Protein AF-T1CKG3-F1 (afdb_monomer)

Secondary structure (DSSP, 8-state):
--HHHHHHHHHHHHHHHHHHHHHHHHHHHHTT----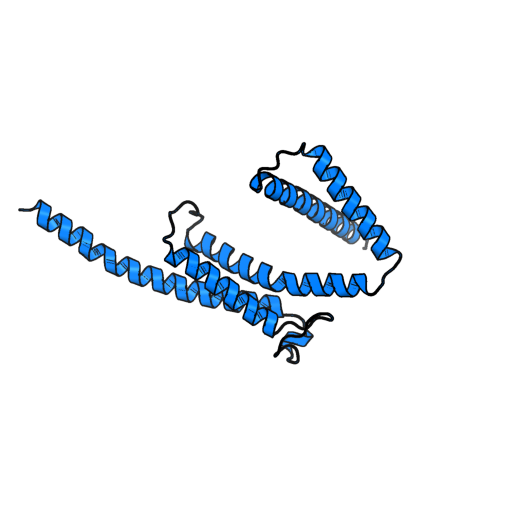HHHHHHHHHHHHHHHHHHHHHS--HHHHHHHHHHHHHHHHHHHHHHHHHHHHHHTTT-TTS---HHHHHHHHHHHHHHHHHHHHH-B-SS-B-TTTTSHHHHTTTHHHHHHHHHHHHHHHHHHHHHHHHHTTHHHHHHHHHHHTT-

Organism: NCBI:txid410659

Foldseek 3Di:
DCVVVVVVVVVVVVVVLVVVLVVVVVVCVVVVNDDDSVVSSVVVVVVCVVVVVVCVVDVDCVVQVVVLVVLLVLQLVLLLVLLVVVVCVVCVNPPVPPDDPVLVVQSVVLSVQLSLQLLLCADGPVHAHVNLVDPCNVVSVSNVSSNVSSNVSSVVVVVVVVVVVVVPVVVVVVVVVVVVVD

pLDDT: mean 79.44, std 12.16, range [50.72, 94.88]

Sequence (182 aa):
MVGPYITLAIAGLIAQMILGLYSSGLSLLALGIRTKRTKTVFVDAAIVVALGAWIVTKPGPILTTLVSLVELLAVPISSWAVVFAIGIIAENGSMIQKSGFISRWNSFVSWTTGTFAGLALTNSSVFSGPFGNGTIGKDNLGFVVGAMVALGLYVTVSTLDRHFKKDKEPLSVVALTNEARL

Solvent-accessible surface area (backbone atoms only — not comparable to full-atom values): 9698 Å² total; per-residue (Å²): 136,58,68,69,53,55,53,50,52,52,51,51,52,52,52,52,52,53,51,49,54,51,50,54,51,53,52,36,50,75,71,66,52,87,66,64,67,71,58,58,50,51,52,51,52,50,50,54,51,53,52,50,54,54,44,71,78,54,78,48,71,63,55,58,51,51,51,31,50,51,61,61,50,43,11,51,50,37,3,41,50,39,46,51,51,51,50,39,61,77,46,77,66,53,83,81,61,87,70,53,77,66,60,56,49,47,53,49,53,18,27,51,52,4,23,54,56,4,46,32,23,23,41,42,95,85,48,68,25,94,48,17,86,41,77,55,8,72,71,50,44,13,28,60,53,2,21,52,47,6,41,53,45,38,52,56,53,57,53,51,54,53,53,61,54,62,70,55,53,65,59,56,58,53,51,56,56,55,66,76,73,113

Radius of gyration: 23.35 Å; Cα contacts (8 Å, |Δi|>4): 156; chains: 1; bounding box: 56×48×76 Å

Structure (mmCIF, N/CA/C/O backbone):
data_AF-T1CKG3-F1
#
_entry.id   AF-T1CKG3-F1
#
loop_
_atom_site.group_PDB
_atom_site.id
_atom_site.type_symbol
_atom_site.label_atom_id
_atom_site.label_alt_id
_atom_site.label_comp_id
_atom_site.label_asym_id
_atom_site.label_entity_id
_atom_site.label_seq_id
_atom_site.pdbx_PDB_ins_code
_atom_site.Cartn_x
_atom_site.Cartn_y
_atom_site.Cartn_z
_atom_site.occupancy
_atom_site.B_iso_or_equiv
_atom_site.auth_seq_id
_atom_site.auth_comp_id
_atom_site.auth_asym_id
_atom_site.auth_atom_id
_atom_site.pdbx_PDB_model_num
ATOM 1 N N . MET A 1 1 ? 6.948 -11.392 30.948 1.00 62.38 1 MET A N 1
ATOM 2 C CA . MET A 1 1 ? 7.655 -10.962 29.717 1.00 62.38 1 MET A CA 1
ATOM 3 C C . MET A 1 1 ? 6.762 -10.149 28.754 1.00 62.38 1 MET A C 1
ATOM 5 O O . MET A 1 1 ? 6.987 -10.178 27.557 1.00 62.38 1 MET A O 1
ATOM 9 N N . VAL A 1 2 ? 5.787 -9.369 29.254 1.00 74.38 2 VAL A N 1
ATOM 10 C CA . VAL A 1 2 ? 4.827 -8.599 28.419 1.00 74.38 2 VAL A CA 1
ATOM 11 C C . VAL A 1 2 ? 5.225 -7.119 28.255 1.00 74.38 2 VAL A C 1
ATOM 13 O O . VAL A 1 2 ? 4.874 -6.491 27.261 1.00 74.38 2 VAL A O 1
ATOM 16 N N . GLY A 1 3 ? 6.024 -6.580 29.184 1.00 87.44 3 GLY A N 1
ATOM 17 C CA . GLY A 1 3 ? 6.514 -5.195 29.158 1.00 87.44 3 GLY A CA 1
ATOM 18 C C . GLY A 1 3 ? 7.158 -4.756 27.833 1.00 87.44 3 GLY A C 1
ATOM 19 O O . GLY A 1 3 ? 6.690 -3.775 27.262 1.00 87.44 3 GLY A O 1
ATOM 20 N N . PRO A 1 4 ? 8.165 -5.470 27.286 1.00 90.62 4 PRO A N 1
ATOM 21 C CA . PRO A 1 4 ? 8.798 -5.047 26.036 1.00 90.62 4 PRO A CA 1
ATOM 22 C C . PRO A 1 4 ? 7.842 -5.114 24.837 1.00 90.62 4 PRO A C 1
ATOM 24 O O . PRO A 1 4 ? 7.902 -4.252 23.967 1.00 90.62 4 PRO A O 1
ATOM 27 N N . TYR A 1 5 ? 6.924 -6.086 24.813 1.00 91.75 5 TYR A N 1
ATOM 28 C CA . TYR A 1 5 ? 5.952 -6.231 23.729 1.00 91.75 5 TYR A CA 1
ATOM 29 C C . TYR A 1 5 ? 4.991 -5.041 23.653 1.00 91.75 5 TYR A C 1
ATOM 31 O O . TYR A 1 5 ? 4.835 -4.451 22.588 1.00 91.75 5 TYR A O 1
ATOM 39 N N . ILE A 1 6 ? 4.384 -4.650 24.780 1.00 94.69 6 ILE A N 1
ATOM 40 C CA . ILE A 1 6 ? 3.444 -3.519 24.805 1.00 94.69 6 ILE A CA 1
ATOM 41 C C . ILE A 1 6 ? 4.160 -2.223 24.413 1.00 94.69 6 ILE A C 1
ATOM 43 O O . ILE A 1 6 ? 3.622 -1.442 23.632 1.00 94.69 6 ILE A O 1
ATOM 47 N N . THR A 1 7 ? 5.392 -2.018 24.886 1.00 94.44 7 THR A N 1
ATOM 48 C CA . THR A 1 7 ? 6.184 -0.839 24.517 1.00 94.44 7 THR A CA 1
ATOM 49 C C . THR A 1 7 ? 6.459 -0.788 23.015 1.00 94.44 7 THR A C 1
ATOM 51 O O . THR A 1 7 ? 6.248 0.259 22.404 1.00 94.44 7 THR A O 1
ATOM 54 N N . LEU A 1 8 ? 6.874 -1.902 22.397 1.00 94.88 8 LEU A N 1
ATOM 55 C CA . LEU A 1 8 ? 7.074 -1.954 20.944 1.00 94.88 8 LEU A CA 1
ATOM 56 C C . LEU A 1 8 ? 5.765 -1.758 20.172 1.00 94.88 8 LEU A C 1
ATOM 58 O O . LEU A 1 8 ? 5.763 -1.048 19.171 1.00 94.88 8 LEU A O 1
ATOM 62 N N . ALA A 1 9 ? 4.659 -2.346 20.633 1.00 93.69 9 ALA A N 1
ATOM 63 C CA . ALA A 1 9 ? 3.357 -2.193 19.991 1.00 93.69 9 ALA A CA 1
ATOM 64 C C . ALA A 1 9 ? 2.900 -0.725 19.997 1.00 93.69 9 ALA A C 1
ATOM 66 O O . ALA A 1 9 ? 2.517 -0.191 18.957 1.00 93.69 9 ALA A O 1
ATOM 67 N N . ILE A 1 10 ? 3.013 -0.041 21.140 1.00 94.12 10 ILE A N 1
ATOM 68 C CA . ILE A 1 10 ? 2.695 1.389 21.255 1.00 94.12 10 ILE A CA 1
ATOM 69 C C . ILE A 1 10 ? 3.633 2.222 20.374 1.00 94.12 10 ILE A C 1
ATOM 71 O O . ILE A 1 10 ? 3.165 3.089 19.638 1.00 94.12 10 ILE A O 1
ATOM 75 N N . ALA A 1 11 ? 4.940 1.946 20.401 1.00 94.81 11 ALA A N 1
ATOM 76 C CA . ALA A 1 11 ? 5.910 2.658 19.573 1.00 94.81 11 ALA A CA 1
ATOM 77 C C . ALA A 1 11 ? 5.613 2.497 18.071 1.00 94.81 11 ALA A C 1
ATOM 79 O O . ALA A 1 11 ? 5.641 3.483 17.335 1.00 94.81 11 ALA A O 1
ATOM 80 N N . GLY A 1 12 ? 5.265 1.285 17.628 1.00 94.19 12 GLY A N 1
ATOM 81 C CA . GLY A 1 12 ? 4.870 1.000 16.248 1.00 94.19 12 GLY A CA 1
ATOM 82 C C . GLY A 1 12 ? 3.597 1.740 15.835 1.00 94.19 12 GLY A C 1
ATOM 83 O O . GLY A 1 12 ? 3.566 2.359 14.772 1.00 94.19 12 GLY A O 1
ATOM 84 N N . LEU A 1 13 ? 2.577 1.760 16.700 1.00 92.25 13 LEU A N 1
ATOM 85 C CA . LEU A 1 13 ? 1.339 2.507 16.456 1.00 92.25 13 LEU A CA 1
ATOM 86 C C . LEU A 1 13 ? 1.599 4.014 16.338 1.00 92.25 13 LEU A C 1
ATOM 88 O O . LEU A 1 13 ? 1.105 4.651 15.409 1.00 92.25 13 LEU A O 1
ATOM 92 N N . ILE A 1 14 ? 2.415 4.584 17.230 1.00 92.25 14 ILE A N 1
ATOM 93 C CA . ILE A 1 14 ? 2.783 6.006 17.181 1.00 92.25 14 ILE A CA 1
ATOM 94 C C . ILE A 1 14 ? 3.561 6.318 15.897 1.00 92.25 14 ILE A C 1
ATOM 96 O O . ILE A 1 14 ? 3.243 7.289 15.210 1.00 92.25 14 ILE A O 1
ATOM 100 N N . ALA A 1 15 ? 4.546 5.489 15.541 1.00 94.12 15 ALA A N 1
ATOM 101 C CA . ALA A 1 15 ? 5.330 5.667 14.321 1.00 94.12 15 ALA A CA 1
ATOM 102 C C . ALA A 1 15 ? 4.443 5.642 13.065 1.00 94.12 15 ALA A C 1
ATOM 104 O O . ALA A 1 15 ? 4.572 6.515 12.204 1.00 94.12 15 ALA A O 1
ATOM 105 N N . GLN A 1 16 ? 3.493 4.704 12.992 1.00 92.19 16 GLN A N 1
ATOM 106 C CA . GLN A 1 16 ? 2.537 4.613 11.888 1.00 92.19 16 GLN A CA 1
ATOM 107 C C . GLN A 1 16 ? 1.661 5.870 11.778 1.00 92.19 16 GLN A C 1
ATOM 109 O O . GLN A 1 16 ? 1.474 6.390 10.677 1.00 92.19 16 GLN A O 1
ATOM 114 N N . MET A 1 17 ? 1.171 6.399 12.904 1.00 89.88 17 MET A N 1
ATOM 115 C CA . MET A 1 17 ? 0.363 7.626 12.921 1.00 89.88 17 MET A CA 1
ATOM 116 C C . MET A 1 17 ? 1.159 8.848 12.443 1.00 89.88 17 MET A C 1
ATOM 118 O O . MET A 1 17 ? 0.661 9.640 11.642 1.00 89.88 17 MET A O 1
ATOM 122 N N . ILE A 1 18 ? 2.415 8.992 12.880 1.00 89.56 18 ILE A N 1
ATOM 123 C CA . ILE A 1 18 ? 3.282 10.109 12.469 1.00 89.56 18 ILE A CA 1
ATOM 124 C C . ILE A 1 18 ? 3.576 10.054 10.964 1.00 89.56 18 ILE A C 1
ATOM 126 O O . ILE A 1 18 ? 3.515 11.084 10.288 1.00 89.56 18 ILE A O 1
ATOM 130 N N . LEU A 1 19 ? 3.863 8.864 10.426 1.00 91.50 19 LEU A N 1
ATOM 131 C CA . LEU A 1 19 ? 4.080 8.666 8.990 1.00 91.50 19 LEU A CA 1
ATOM 132 C C . LEU A 1 19 ? 2.827 9.017 8.175 1.00 91.50 19 LEU A C 1
ATOM 134 O O . LEU A 1 19 ? 2.941 9.697 7.152 1.00 91.50 19 LEU A O 1
ATOM 138 N N . GLY A 1 20 ? 1.639 8.626 8.650 1.00 88.19 20 GLY A N 1
ATOM 139 C CA . GLY A 1 20 ? 0.361 8.974 8.021 1.00 88.19 20 GLY A CA 1
ATOM 140 C C . GLY A 1 20 ? 0.131 10.486 7.941 1.00 88.19 20 GLY A C 1
ATOM 141 O O . GLY A 1 20 ? -0.133 11.015 6.862 1.00 88.19 20 GLY A O 1
ATOM 142 N N . LEU A 1 21 ? 0.337 11.196 9.055 1.00 86.06 21 LEU A N 1
ATOM 143 C CA . LEU A 1 21 ? 0.201 12.658 9.140 1.00 86.06 21 LEU A CA 1
ATOM 144 C C . LEU A 1 21 ? 1.191 13.407 8.242 1.00 86.06 21 LEU A C 1
ATOM 146 O O . LEU A 1 21 ? 0.881 14.458 7.675 1.00 86.06 21 LEU A O 1
ATOM 150 N N . TYR A 1 22 ? 2.415 12.895 8.130 1.00 86.44 22 TYR A N 1
ATOM 151 C CA . TYR A 1 22 ? 3.414 13.480 7.244 1.00 86.44 22 TYR A CA 1
ATOM 152 C C . TYR A 1 22 ? 3.046 13.274 5.768 1.00 86.44 22 TYR A C 1
ATOM 154 O O . TYR A 1 22 ? 3.127 14.213 4.972 1.00 86.44 22 TYR A O 1
ATOM 162 N N . SER A 1 23 ? 2.582 12.071 5.420 1.00 87.31 23 SER A N 1
ATOM 163 C CA . SER A 1 23 ? 2.166 11.703 4.064 1.00 87.31 23 SER A CA 1
ATOM 164 C C . SER A 1 23 ? 0.952 12.506 3.577 1.00 87.31 23 SER A C 1
ATOM 166 O O . SER A 1 23 ? 0.959 13.043 2.463 1.00 87.31 23 SER A O 1
ATOM 168 N N . SER A 1 24 ? -0.068 12.683 4.425 1.00 84.06 24 SER A N 1
ATOM 169 C CA . SER A 1 24 ? -1.242 13.504 4.093 1.00 84.06 24 SER A CA 1
ATOM 170 C C . SER A 1 24 ? -0.869 14.980 3.903 1.00 84.06 24 SER A C 1
ATOM 172 O O . SER A 1 24 ? -1.344 15.630 2.969 1.00 84.06 24 SER A O 1
ATOM 174 N N . GLY A 1 25 ? 0.064 15.495 4.711 1.00 82.56 25 GLY A N 1
ATOM 175 C CA . GLY A 1 25 ? 0.603 16.848 4.572 1.00 82.56 25 GLY A CA 1
ATOM 176 C C . GLY A 1 25 ? 1.351 17.080 3.254 1.00 82.56 25 GLY A C 1
ATOM 177 O O . GLY A 1 25 ? 1.132 18.101 2.601 1.00 82.56 25 GLY A O 1
ATOM 178 N N . LEU A 1 26 ? 2.198 16.132 2.836 1.00 85.31 26 LEU A N 1
ATOM 179 C CA . LEU A 1 26 ? 2.871 16.176 1.530 1.00 85.31 26 LEU A CA 1
ATOM 180 C C . LEU A 1 26 ? 1.866 16.132 0.373 1.00 85.31 26 LEU A C 1
ATOM 182 O O . LEU A 1 26 ? 2.004 16.888 -0.587 1.00 85.31 26 LEU A O 1
ATOM 186 N N . SER A 1 27 ? 0.831 15.300 0.493 1.00 87.25 27 SER A N 1
ATOM 187 C CA . SER A 1 27 ? -0.224 15.172 -0.518 1.00 87.25 27 SER A CA 1
ATOM 188 C C . SER A 1 27 ? -1.013 16.475 -0.694 1.00 87.25 27 SER A C 1
ATOM 190 O O . SER A 1 27 ? -1.247 16.917 -1.816 1.00 87.25 27 SER A O 1
ATOM 192 N N . LEU A 1 28 ? -1.357 17.156 0.404 1.00 83.75 28 LEU A N 1
ATOM 193 C CA . LEU A 1 28 ? -2.013 18.471 0.359 1.00 83.75 28 LEU A CA 1
ATOM 194 C C . LEU A 1 28 ? -1.121 19.555 -0.251 1.00 83.75 28 LEU A C 1
ATOM 196 O O . LEU A 1 28 ? -1.606 20.413 -0.991 1.00 83.75 28 LEU A O 1
ATOM 200 N N . LEU A 1 29 ? 0.184 19.504 0.031 1.00 84.75 29 LEU A N 1
ATOM 201 C CA . LEU A 1 29 ? 1.144 20.435 -0.551 1.00 84.75 29 LEU A CA 1
ATOM 202 C C . LEU A 1 29 ? 1.282 20.224 -2.065 1.00 84.75 29 LEU A C 1
ATOM 204 O O . LEU A 1 29 ? 1.326 21.204 -2.806 1.00 84.75 29 LEU A O 1
ATOM 208 N N . ALA A 1 30 ? 1.287 18.968 -2.522 1.00 84.56 30 ALA A N 1
ATOM 209 C CA . ALA A 1 30 ? 1.282 18.622 -3.944 1.00 84.56 30 ALA A CA 1
ATOM 210 C C . ALA A 1 30 ? 0.001 19.093 -4.657 1.00 84.56 30 ALA A C 1
ATOM 212 O O . ALA A 1 30 ? 0.063 19.519 -5.807 1.00 84.56 30 ALA A O 1
ATOM 213 N N . LEU A 1 31 ? -1.140 19.099 -3.958 1.00 84.94 31 LEU A N 1
ATOM 214 C CA . LEU A 1 31 ? -2.407 19.671 -4.437 1.00 84.94 31 LEU A CA 1
ATOM 215 C C . LEU A 1 31 ? -2.439 21.214 -4.419 1.00 84.94 31 LEU A C 1
ATOM 217 O O . LEU A 1 31 ? -3.430 21.813 -4.830 1.00 84.94 31 LEU A O 1
ATOM 221 N N . GLY A 1 32 ? -1.382 21.879 -3.941 1.00 83.56 32 GLY A N 1
ATOM 222 C CA . GLY A 1 32 ? -1.286 23.341 -3.879 1.00 83.56 32 GLY A CA 1
ATOM 223 C C . GLY A 1 32 ? -2.025 23.985 -2.699 1.00 83.56 32 GLY A C 1
ATOM 224 O O . GLY A 1 32 ? -2.030 25.211 -2.566 1.00 83.56 32 GLY A O 1
ATOM 225 N N . ILE A 1 33 ? -2.612 23.188 -1.802 1.00 80.38 33 ILE A N 1
ATOM 226 C CA . ILE A 1 33 ? -3.370 23.680 -0.651 1.00 80.38 33 ILE A CA 1
ATOM 227 C C . ILE A 1 33 ? -2.389 24.021 0.480 1.00 80.38 33 ILE A C 1
ATOM 229 O O . ILE A 1 33 ? -1.955 23.168 1.255 1.00 80.38 33 ILE A O 1
ATOM 233 N N . ARG A 1 34 ? -2.026 25.304 0.601 1.00 69.00 34 ARG A N 1
ATOM 234 C CA . ARG A 1 34 ? -1.156 25.795 1.684 1.00 69.00 34 ARG A CA 1
ATOM 235 C C . ARG A 1 34 ? -1.948 26.023 2.975 1.00 69.00 34 ARG A C 1
ATOM 237 O O . ARG A 1 34 ? -2.329 27.144 3.299 1.00 69.00 34 ARG A O 1
ATOM 244 N N . THR A 1 35 ? -2.181 24.966 3.745 1.00 66.19 35 THR A N 1
ATOM 245 C CA . THR A 1 35 ? -2.768 25.065 5.096 1.00 66.19 35 THR A CA 1
ATOM 246 C C . THR A 1 35 ? -1.700 25.175 6.185 1.00 66.19 35 THR A C 1
ATOM 248 O O . THR A 1 35 ? -0.634 24.568 6.085 1.00 66.19 35 THR A O 1
ATOM 251 N N . LYS A 1 36 ? -1.981 25.908 7.276 1.00 74.12 36 LYS A N 1
ATOM 252 C CA . LYS A 1 36 ? -1.121 25.910 8.476 1.00 74.12 36 LYS A CA 1
ATOM 253 C C . LYS A 1 36 ? -1.033 24.482 9.035 1.00 74.12 36 LYS A C 1
ATOM 255 O O . LYS A 1 36 ? -2.024 23.981 9.563 1.00 74.12 36 LYS A O 1
ATOM 260 N N . ARG A 1 37 ? 0.159 23.871 8.956 1.00 69.75 37 ARG A N 1
ATOM 261 C CA . ARG A 1 37 ? 0.456 22.464 9.308 1.00 69.75 37 ARG A CA 1
ATOM 262 C C . ARG A 1 37 ? -0.170 22.011 10.631 1.00 69.75 37 ARG A C 1
ATOM 264 O O . ARG A 1 37 ? -0.727 20.924 10.699 1.00 69.75 37 ARG A O 1
ATOM 271 N N . THR A 1 38 ? -0.145 22.862 11.654 1.00 74.62 38 THR A N 1
ATOM 272 C CA . THR A 1 38 ? -0.696 22.551 12.981 1.00 74.62 38 THR A CA 1
ATOM 273 C C . THR A 1 38 ? -2.205 22.299 12.964 1.00 74.62 38 THR A C 1
ATOM 275 O O . THR A 1 38 ? -2.677 21.406 13.657 1.00 74.62 38 THR A O 1
ATOM 278 N N . LYS A 1 39 ? -2.974 23.054 12.166 1.00 76.31 39 LYS A N 1
ATOM 279 C CA . LYS A 1 39 ? -4.439 22.909 12.123 1.00 76.31 39 LYS A CA 1
ATOM 280 C C . LYS A 1 39 ? -4.853 21.631 11.403 1.00 76.31 39 LYS A C 1
ATOM 282 O O . LYS A 1 39 ? -5.721 20.919 11.887 1.00 76.31 39 LYS A O 1
ATOM 287 N N . THR A 1 40 ? -4.204 21.331 10.283 1.00 75.56 40 THR A N 1
ATOM 288 C CA . THR A 1 40 ? -4.500 20.140 9.480 1.00 75.56 40 THR A CA 1
ATOM 289 C C . THR A 1 40 ? -4.221 18.858 10.259 1.00 75.56 40 THR A C 1
ATOM 291 O O . THR A 1 40 ? -5.066 17.973 10.295 1.00 75.56 40 THR A O 1
ATOM 294 N N . VAL A 1 41 ? -3.080 18.798 10.953 1.00 80.38 41 VAL A N 1
ATOM 295 C CA . VAL A 1 41 ? -2.699 17.646 11.786 1.00 80.38 41 VAL A CA 1
ATOM 296 C C . VAL A 1 41 ? -3.687 17.425 12.929 1.00 80.38 41 VAL A C 1
ATOM 298 O O . VAL A 1 41 ? -4.056 16.291 13.208 1.00 80.38 41 VAL A O 1
ATOM 301 N N . PHE A 1 42 ? -4.137 18.501 13.581 1.00 83.12 42 PHE A N 1
ATOM 302 C CA . PHE A 1 42 ? -5.077 18.381 14.693 1.00 83.12 42 PHE A CA 1
ATOM 303 C C . PHE A 1 42 ? -6.450 17.878 14.236 1.00 83.12 42 PHE A C 1
ATOM 305 O O . PHE A 1 42 ? -7.041 17.032 14.897 1.00 83.12 42 PHE A O 1
ATOM 312 N N . VAL A 1 43 ? -6.944 18.376 13.098 1.00 83.44 43 VAL A N 1
ATOM 313 C CA . VAL A 1 43 ? -8.221 17.931 12.520 1.00 83.44 43 VAL A CA 1
ATOM 314 C C . VAL A 1 43 ? -8.143 16.465 12.097 1.00 83.44 43 VAL A C 1
ATOM 316 O O . VAL A 1 43 ? -9.031 15.699 12.453 1.00 83.44 43 VAL A O 1
ATOM 319 N N . ASP A 1 44 ? -7.073 16.061 11.410 1.00 84.31 44 ASP A N 1
ATOM 320 C CA . ASP A 1 44 ? -6.874 14.670 10.985 1.00 84.31 44 ASP A CA 1
ATOM 321 C C . ASP A 1 44 ? -6.811 13.718 12.190 1.00 84.31 44 ASP A C 1
ATOM 323 O O . ASP A 1 44 ? -7.577 12.759 12.277 1.00 84.31 44 ASP A O 1
ATOM 327 N N . ALA A 1 45 ? -5.994 14.052 13.195 1.00 84.31 45 ALA A N 1
ATOM 328 C CA . ALA A 1 45 ? -5.891 13.269 14.423 1.00 84.31 45 ALA A CA 1
ATOM 329 C C . ALA A 1 45 ? -7.228 13.189 15.182 1.00 84.31 45 ALA A C 1
ATOM 331 O O . ALA A 1 45 ? -7.609 12.115 15.645 1.00 84.31 45 ALA A O 1
ATOM 332 N N . ALA A 1 46 ? -7.967 14.299 15.288 1.00 89.69 46 ALA A N 1
ATOM 333 C CA . ALA A 1 46 ? -9.268 14.320 15.951 1.00 89.69 46 ALA A CA 1
ATOM 334 C C . ALA A 1 46 ? -10.297 13.442 15.223 1.00 89.69 46 ALA A C 1
ATOM 336 O O . ALA A 1 46 ? -11.032 12.703 15.876 1.00 89.69 46 ALA A O 1
ATOM 337 N N . ILE A 1 47 ? -10.322 13.482 13.887 1.00 88.75 47 ILE A N 1
ATOM 338 C CA . ILE A 1 47 ? -11.210 12.650 13.067 1.00 88.75 47 ILE A CA 1
ATOM 339 C C . ILE A 1 47 ? -10.871 11.169 13.248 1.00 88.75 47 ILE A C 1
ATOM 341 O O . ILE A 1 47 ? -11.769 10.377 13.529 1.00 88.75 47 ILE A O 1
ATOM 345 N N . VAL A 1 48 ? -9.592 10.793 13.143 1.00 87.62 48 VAL A N 1
ATOM 346 C CA . VAL A 1 48 ? -9.147 9.398 13.296 1.00 87.62 48 VAL A CA 1
ATOM 347 C C . VAL A 1 48 ? -9.483 8.860 14.688 1.00 87.62 48 VAL A C 1
ATOM 349 O O . VAL A 1 48 ? -10.014 7.756 14.803 1.00 87.62 48 VAL A O 1
ATOM 352 N N . VAL A 1 49 ? -9.240 9.642 15.747 1.00 89.12 49 VAL A N 1
ATOM 353 C CA . VAL A 1 49 ? -9.560 9.241 17.127 1.00 89.12 49 VAL A CA 1
ATOM 354 C C . VAL A 1 49 ? -11.070 9.124 17.337 1.00 89.12 49 VAL A C 1
ATOM 356 O O . VAL A 1 49 ? -11.527 8.134 17.907 1.00 89.12 49 VAL A O 1
ATOM 359 N N . ALA A 1 50 ? -11.858 10.093 16.861 1.00 91.12 50 ALA A N 1
ATOM 360 C CA . ALA A 1 50 ? -13.311 10.079 17.017 1.00 91.12 50 ALA A CA 1
ATOM 361 C C . ALA A 1 50 ? -13.959 8.908 16.262 1.00 91.12 50 ALA A C 1
ATOM 363 O O . ALA A 1 50 ? -14.768 8.176 16.836 1.00 91.12 50 ALA A O 1
ATOM 364 N N . LEU A 1 51 ? -13.573 8.693 15.000 1.00 88.25 51 LEU A N 1
ATOM 365 C CA . LEU A 1 51 ? -14.061 7.572 14.194 1.00 88.25 51 LEU A CA 1
ATOM 366 C C . LEU A 1 51 ? -13.610 6.233 14.778 1.00 88.25 51 LEU A C 1
ATOM 368 O O . LEU A 1 51 ? -14.426 5.323 14.897 1.00 88.25 51 LEU A O 1
ATOM 372 N N . GLY A 1 52 ? -12.349 6.119 15.201 1.00 88.38 52 GLY A N 1
ATOM 373 C CA . GLY A 1 52 ? -11.827 4.915 15.844 1.00 88.38 52 GLY A CA 1
ATOM 374 C C . GLY A 1 52 ? -12.593 4.559 17.120 1.00 88.38 52 GLY A C 1
ATOM 375 O O . GLY A 1 52 ? -13.033 3.422 17.279 1.00 88.38 52 GLY A O 1
ATOM 376 N N . ALA A 1 53 ? -12.834 5.537 17.998 1.00 89.88 53 ALA A N 1
ATOM 377 C CA . ALA A 1 53 ? -13.616 5.334 19.218 1.00 89.88 53 ALA A CA 1
ATOM 378 C C . ALA A 1 53 ? -15.069 4.922 18.917 1.00 89.88 53 ALA A C 1
ATOM 380 O O . ALA A 1 53 ? -15.616 4.018 19.557 1.00 89.88 53 ALA A O 1
ATOM 381 N N . TRP A 1 54 ? -15.694 5.542 17.914 1.00 89.25 54 TRP A N 1
ATOM 382 C CA . TRP A 1 54 ? -17.045 5.183 17.485 1.00 89.25 54 TRP A CA 1
ATOM 383 C C . TRP A 1 54 ? -17.122 3.743 16.959 1.00 89.25 54 TRP A C 1
ATOM 385 O O . TRP A 1 54 ? -18.005 2.982 17.352 1.00 89.25 54 TRP A O 1
ATOM 395 N N . ILE A 1 55 ? -16.154 3.343 16.137 1.00 88.31 55 ILE A N 1
ATOM 396 C CA . ILE A 1 55 ? -16.073 2.002 15.556 1.00 88.31 55 ILE A CA 1
ATOM 397 C C . ILE A 1 55 ? -15.861 0.926 16.633 1.00 88.31 55 ILE A C 1
ATOM 399 O O . ILE A 1 55 ? -16.520 -0.113 16.604 1.00 88.31 55 ILE A O 1
ATOM 403 N N . VAL A 1 56 ? -14.972 1.173 17.601 1.00 87.94 56 VAL A N 1
ATOM 404 C CA . VAL A 1 56 ? -14.663 0.215 18.679 1.00 87.94 56 VAL A CA 1
ATOM 405 C C . VAL A 1 56 ? -15.864 -0.018 19.595 1.00 87.94 56 VAL A C 1
ATOM 407 O O . VAL A 1 56 ? -16.086 -1.136 20.050 1.00 87.94 56 VAL A O 1
ATOM 410 N N . THR A 1 57 ? -16.658 1.020 19.864 1.00 86.06 57 THR A N 1
ATOM 411 C CA . THR A 1 57 ? -17.824 0.907 20.759 1.00 86.06 57 THR A CA 1
ATOM 412 C C . THR A 1 57 ? -19.026 0.227 20.108 1.00 86.06 57 THR A C 1
ATOM 414 O O . THR A 1 57 ? -19.871 -0.324 20.813 1.00 86.06 57 THR A O 1
ATOM 417 N N . LYS A 1 58 ? -19.120 0.250 18.775 1.00 84.19 58 LYS A N 1
ATOM 418 C CA . LYS A 1 58 ? -20.205 -0.381 18.015 1.00 84.19 58 LYS A CA 1
ATOM 419 C C . LYS A 1 58 ? -19.635 -1.129 16.809 1.00 84.19 58 LYS A C 1
ATOM 421 O O . LYS A 1 58 ? -19.775 -0.645 15.682 1.00 84.19 58 LYS A O 1
ATOM 426 N N . PRO A 1 59 ? -19.021 -2.309 17.020 1.00 71.50 59 PRO A N 1
ATOM 427 C CA . PRO A 1 59 ? -18.510 -3.128 15.933 1.00 71.50 59 PRO A CA 1
ATOM 428 C C . PRO A 1 59 ? -19.685 -3.692 15.126 1.00 71.50 59 PRO A C 1
ATOM 430 O O . PRO A 1 59 ? -20.243 -4.741 15.429 1.00 71.50 59 PRO A O 1
ATOM 433 N N . GLY A 1 60 ? -20.118 -2.923 14.132 1.00 80.19 60 GLY A N 1
ATOM 434 C CA . GLY A 1 60 ? -21.153 -3.303 13.180 1.00 80.19 60 GLY A CA 1
ATOM 435 C C . GLY A 1 60 ? -20.565 -3.778 11.847 1.00 80.19 60 GLY A C 1
ATOM 436 O O . GLY A 1 60 ? -19.344 -3.899 11.714 1.00 80.19 60 GLY A O 1
ATOM 437 N N . PRO A 1 61 ? -21.412 -3.950 10.812 1.00 85.12 61 PRO A N 1
ATOM 438 C CA . PRO A 1 61 ? -20.971 -4.320 9.460 1.00 85.12 61 PRO A CA 1
ATOM 439 C C . PRO A 1 61 ? -19.973 -3.319 8.856 1.00 85.12 61 PRO A C 1
ATOM 441 O O . PRO A 1 61 ? -19.223 -3.662 7.952 1.00 85.12 61 PRO A O 1
ATOM 444 N N . ILE A 1 62 ? -19.915 -2.096 9.393 1.00 85.25 62 ILE A N 1
ATOM 445 C CA . ILE A 1 62 ? -18.939 -1.064 9.028 1.00 85.25 62 ILE A CA 1
ATOM 446 C C . ILE A 1 62 ? -17.496 -1.554 9.167 1.00 85.25 62 ILE A C 1
ATOM 448 O O . ILE A 1 62 ? -16.705 -1.298 8.267 1.00 85.25 62 ILE A O 1
ATOM 452 N N . LEU A 1 63 ? -17.143 -2.273 10.240 1.00 87.94 63 LEU A N 1
ATOM 453 C CA . LEU A 1 63 ? -15.782 -2.804 10.397 1.00 87.94 63 LEU A CA 1
ATOM 454 C C . LEU A 1 63 ? -15.442 -3.797 9.295 1.00 87.94 63 LEU A C 1
ATOM 456 O O . LEU A 1 63 ? -14.391 -3.688 8.673 1.00 87.94 63 LEU A O 1
ATOM 460 N N . THR A 1 64 ? -16.346 -4.737 9.035 1.00 88.06 64 THR A N 1
ATOM 461 C CA . THR A 1 64 ? -16.173 -5.760 8.002 1.00 88.06 64 THR A CA 1
ATOM 462 C C . THR A 1 64 ? -16.032 -5.125 6.619 1.00 88.06 64 THR A C 1
ATOM 464 O O . THR A 1 64 ? -15.113 -5.468 5.879 1.00 88.06 64 THR A O 1
ATOM 467 N N . THR A 1 65 ? -16.858 -4.125 6.306 1.00 89.44 65 THR A N 1
ATOM 468 C CA . THR A 1 65 ? -16.749 -3.351 5.065 1.00 89.44 65 THR A CA 1
ATOM 469 C C . THR A 1 65 ? -15.423 -2.595 4.980 1.00 89.44 65 THR A C 1
ATOM 471 O O . THR A 1 65 ? -14.774 -2.640 3.941 1.00 89.44 65 THR A O 1
ATOM 474 N N . LEU A 1 66 ? -14.985 -1.925 6.052 1.00 89.06 66 LEU A N 1
ATOM 475 C CA . LEU A 1 66 ? -13.708 -1.199 6.073 1.00 89.06 66 LEU A CA 1
ATOM 476 C C . LEU A 1 66 ? -12.515 -2.138 5.867 1.00 89.06 66 LEU A C 1
ATOM 478 O O . LEU A 1 66 ? -11.616 -1.806 5.100 1.00 89.06 66 LEU A O 1
ATOM 482 N N . VAL A 1 67 ? -12.523 -3.315 6.496 1.00 89.81 67 VAL A N 1
ATOM 483 C CA . VAL A 1 67 ? -11.488 -4.337 6.288 1.00 89.81 67 VAL A CA 1
ATOM 484 C C . VAL A 1 67 ? -11.482 -4.795 4.832 1.00 89.81 67 VAL A C 1
ATOM 486 O O . VAL A 1 67 ? -10.432 -4.762 4.199 1.00 89.81 67 VAL A O 1
ATOM 489 N N . SER A 1 68 ? -12.643 -5.110 4.254 1.00 89.62 68 SER A N 1
ATOM 490 C CA . SER A 1 68 ? -12.726 -5.492 2.839 1.00 89.62 68 SER A CA 1
ATOM 491 C C . SER A 1 68 ? -12.280 -4.379 1.886 1.00 89.62 68 SER A C 1
ATOM 493 O O . SER A 1 68 ? -11.652 -4.660 0.869 1.00 89.62 68 SER A O 1
ATOM 495 N N . LEU A 1 69 ? -12.523 -3.108 2.215 1.00 91.00 69 LEU A N 1
ATOM 496 C CA . LEU A 1 69 ? -11.976 -1.989 1.444 1.00 91.00 69 LEU A CA 1
ATOM 497 C C . LEU A 1 69 ? -10.445 -1.933 1.521 1.00 91.00 69 LEU A C 1
ATOM 499 O O . LEU A 1 69 ? -9.800 -1.706 0.501 1.00 91.00 69 LEU A O 1
ATOM 503 N N . VAL A 1 70 ? -9.851 -2.158 2.697 1.00 90.75 70 VAL A N 1
ATOM 504 C CA . VAL A 1 70 ? -8.387 -2.206 2.854 1.00 90.75 70 VAL A CA 1
ATOM 505 C C . VAL A 1 70 ? -7.787 -3.370 2.065 1.00 90.75 70 VAL A C 1
ATOM 507 O O . VAL A 1 70 ? -6.775 -3.184 1.396 1.00 90.75 70 VAL A O 1
ATOM 510 N N . GLU A 1 71 ? -8.427 -4.539 2.075 1.00 88.69 71 GLU A N 1
ATOM 511 C CA . GLU A 1 71 ? -8.010 -5.705 1.283 1.00 88.69 71 GLU A CA 1
ATOM 512 C C . GLU A 1 71 ? -8.031 -5.408 -0.223 1.00 88.69 71 GLU A C 1
ATOM 514 O O . GLU A 1 71 ? -7.075 -5.712 -0.938 1.00 88.69 71 GLU A O 1
ATOM 519 N N . LEU A 1 72 ? -9.083 -4.740 -0.703 1.00 90.75 72 LEU A N 1
ATOM 520 C CA . LEU A 1 72 ? -9.193 -4.325 -2.101 1.00 90.75 72 LEU A CA 1
ATOM 521 C C . LEU A 1 72 ? -8.164 -3.260 -2.478 1.00 90.75 72 LEU A C 1
ATOM 523 O O . LEU A 1 72 ? -7.621 -3.308 -3.579 1.00 90.75 72 LEU A O 1
ATOM 527 N N . LEU A 1 73 ? -7.872 -2.316 -1.579 1.00 92.25 73 LEU A N 1
ATOM 528 C CA . LEU A 1 73 ? -6.870 -1.269 -1.793 1.00 92.25 73 LEU A CA 1
ATOM 529 C C . LEU A 1 73 ? -5.433 -1.795 -1.701 1.00 92.25 73 LEU A C 1
ATOM 531 O O . LEU A 1 73 ? -4.545 -1.247 -2.355 1.00 92.25 73 LEU A O 1
ATOM 535 N N . ALA A 1 74 ? -5.190 -2.870 -0.951 1.00 91.44 74 ALA A N 1
ATOM 536 C CA . ALA A 1 74 ? -3.869 -3.482 -0.849 1.00 91.44 74 ALA A CA 1
ATOM 537 C C . ALA A 1 74 ? -3.342 -3.934 -2.221 1.00 91.44 74 ALA A C 1
ATOM 539 O O . ALA A 1 74 ? -2.153 -3.786 -2.503 1.00 91.44 74 ALA A O 1
ATOM 540 N N . VAL A 1 75 ? -4.224 -4.420 -3.102 1.00 92.12 75 VAL A N 1
ATOM 541 C CA . VAL A 1 75 ? -3.867 -4.910 -4.441 1.00 92.12 75 VAL A CA 1
ATOM 542 C C . VAL A 1 75 ? -3.252 -3.822 -5.342 1.00 92.12 75 VAL A C 1
ATOM 544 O O . VAL A 1 75 ? -2.090 -3.978 -5.730 1.00 92.12 75 VAL A O 1
ATOM 547 N N . PRO A 1 76 ? -3.952 -2.718 -5.681 1.00 93.12 76 PRO A N 1
ATOM 548 C CA . PRO A 1 76 ? -3.402 -1.663 -6.531 1.00 93.12 76 PRO A CA 1
ATOM 549 C C . PRO A 1 76 ? -2.217 -0.933 -5.893 1.00 93.12 76 PRO A C 1
ATOM 551 O O . PRO A 1 76 ? -1.355 -0.440 -6.620 1.00 93.12 76 PRO A O 1
ATOM 554 N N . ILE A 1 77 ? -2.157 -0.845 -4.558 1.00 91.94 77 ILE A N 1
ATOM 555 C CA . ILE A 1 77 ? -1.028 -0.221 -3.853 1.00 91.94 77 ILE A CA 1
ATOM 556 C C . ILE A 1 77 ? 0.216 -1.107 -3.960 1.00 91.94 77 ILE A C 1
ATOM 558 O O . ILE A 1 77 ? 1.307 -0.598 -4.208 1.00 91.94 77 ILE A O 1
ATOM 562 N N . SER A 1 78 ? 0.066 -2.426 -3.817 1.00 92.00 78 SER A N 1
ATOM 563 C CA . SER A 1 78 ? 1.184 -3.366 -3.913 1.00 92.00 78 SER A CA 1
ATOM 564 C C . SER A 1 78 ? 1.752 -3.436 -5.333 1.00 92.00 78 SER A C 1
ATOM 566 O O . SER A 1 78 ? 2.967 -3.338 -5.515 1.00 92.00 78 SER A O 1
ATOM 568 N N . SER A 1 79 ? 0.884 -3.504 -6.350 1.00 91.50 79 SER A N 1
ATOM 569 C CA . SER A 1 79 ? 1.306 -3.463 -7.757 1.00 91.50 79 SER A CA 1
ATOM 570 C C . SER A 1 79 ? 2.012 -2.145 -8.093 1.00 91.50 79 SER A C 1
ATOM 572 O O . SER A 1 79 ? 3.049 -2.148 -8.758 1.00 91.50 79 SER A O 1
ATOM 574 N N . TRP A 1 80 ? 1.500 -1.020 -7.586 1.00 92.19 80 TRP A N 1
ATOM 575 C CA . TRP A 1 80 ? 2.114 0.294 -7.770 1.00 92.19 80 TRP A CA 1
ATOM 576 C C . TRP A 1 80 ? 3.493 0.376 -7.110 1.00 92.19 80 TRP A C 1
ATOM 578 O O . TRP A 1 80 ? 4.456 0.792 -7.756 1.00 92.19 80 TRP A O 1
ATOM 588 N N . ALA A 1 81 ? 3.603 -0.066 -5.854 1.00 91.38 81 ALA A N 1
ATOM 589 C CA . ALA A 1 81 ? 4.844 -0.026 -5.088 1.00 91.38 81 ALA A CA 1
ATOM 590 C C . ALA A 1 81 ? 5.962 -0.816 -5.780 1.00 91.38 81 ALA A C 1
ATOM 592 O O . ALA A 1 81 ? 7.097 -0.351 -5.842 1.00 91.38 81 ALA A O 1
ATOM 593 N N . VAL A 1 82 ? 5.633 -1.975 -6.353 1.00 90.62 82 VAL A N 1
ATOM 594 C CA . VAL A 1 82 ? 6.576 -2.803 -7.110 1.00 90.62 82 VAL A CA 1
ATOM 595 C C . VAL A 1 82 ? 7.058 -2.102 -8.378 1.00 90.62 82 VAL A C 1
ATOM 597 O O . VAL A 1 82 ? 8.265 -1.969 -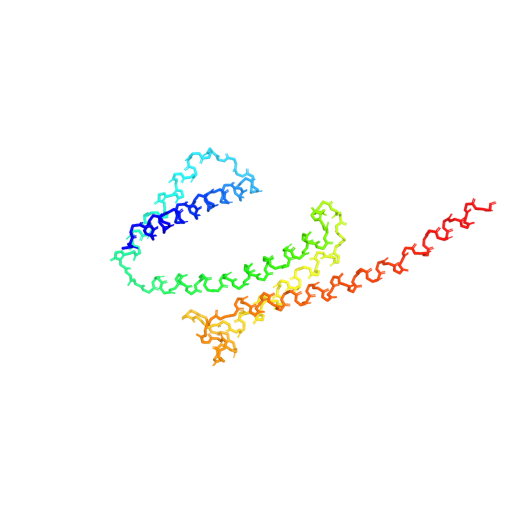8.568 1.00 90.62 82 VAL A O 1
ATOM 600 N N . VAL A 1 83 ? 6.143 -1.622 -9.228 1.00 88.44 83 VAL A N 1
ATOM 601 C CA . VAL A 1 83 ? 6.508 -0.925 -10.478 1.00 88.44 83 VAL A CA 1
ATOM 602 C C . VAL A 1 83 ? 7.392 0.286 -10.178 1.00 88.44 83 VAL A C 1
ATOM 604 O O . VAL A 1 83 ? 8.411 0.497 -10.834 1.00 88.44 83 VAL A O 1
ATOM 607 N N . PHE A 1 84 ? 7.034 1.048 -9.145 1.00 86.62 84 PHE A N 1
ATOM 608 C CA . PHE A 1 84 ? 7.792 2.210 -8.705 1.00 86.62 84 PHE A CA 1
ATOM 609 C C . PHE A 1 84 ? 9.182 1.842 -8.164 1.00 86.62 84 PHE A C 1
ATOM 611 O O . PHE A 1 84 ? 10.176 2.448 -8.563 1.00 86.62 84 PHE A O 1
ATOM 618 N N . ALA A 1 85 ? 9.273 0.825 -7.302 1.00 87.50 85 ALA A N 1
ATOM 619 C CA . ALA A 1 85 ? 10.540 0.371 -6.733 1.00 87.50 85 ALA A CA 1
ATOM 620 C C . ALA A 1 85 ? 11.515 -0.108 -7.817 1.00 87.50 85 ALA A C 1
ATOM 622 O O . ALA A 1 85 ? 12.683 0.277 -7.809 1.00 87.50 85 ALA A O 1
ATOM 623 N N . ILE A 1 86 ? 11.039 -0.898 -8.786 1.00 85.75 86 ILE A N 1
ATOM 624 C CA . ILE A 1 86 ? 11.880 -1.361 -9.900 1.00 85.75 86 ILE A CA 1
ATOM 625 C C . ILE A 1 86 ? 12.295 -0.182 -10.774 1.00 85.75 86 ILE A C 1
ATOM 627 O O . ILE A 1 86 ? 13.441 -0.150 -11.205 1.00 85.75 86 ILE A O 1
ATOM 631 N N . GLY A 1 87 ? 11.405 0.785 -11.023 1.00 82.06 87 GLY A N 1
ATOM 632 C CA . GLY A 1 87 ? 11.743 2.000 -11.768 1.00 82.06 87 GLY A CA 1
ATOM 633 C C . GLY A 1 87 ? 12.924 2.744 -11.139 1.00 82.06 87 GLY A C 1
ATOM 634 O O . GLY A 1 87 ? 13.908 3.023 -11.820 1.00 82.06 87 GLY A O 1
ATOM 635 N N . ILE A 1 88 ? 12.889 2.954 -9.818 1.00 82.62 88 ILE A N 1
ATOM 636 C CA . ILE A 1 88 ? 13.995 3.577 -9.072 1.00 82.62 88 ILE A CA 1
ATOM 637 C C . ILE A 1 88 ? 15.287 2.763 -9.202 1.00 82.62 88 ILE A C 1
ATOM 639 O O . ILE A 1 88 ? 16.347 3.336 -9.458 1.00 82.62 88 ILE A O 1
ATOM 643 N N . ILE A 1 89 ? 15.212 1.441 -9.018 1.00 83.56 89 ILE A N 1
ATOM 644 C CA . ILE A 1 89 ? 16.381 0.552 -9.076 1.00 83.56 89 ILE A CA 1
ATOM 645 C C . ILE A 1 89 ? 16.977 0.535 -10.489 1.00 83.56 89 ILE A C 1
ATOM 647 O O . ILE A 1 89 ? 18.189 0.639 -10.650 1.00 83.56 89 ILE A O 1
ATOM 651 N N . ALA A 1 90 ? 16.137 0.433 -11.518 1.00 78.44 90 ALA A N 1
ATOM 652 C CA . ALA A 1 90 ? 16.558 0.370 -12.913 1.00 78.44 90 ALA A CA 1
ATOM 653 C C . ALA A 1 90 ? 17.221 1.670 -13.386 1.00 78.44 90 ALA A C 1
ATOM 655 O O . ALA A 1 90 ? 18.106 1.624 -14.239 1.00 78.44 90 ALA A O 1
ATOM 656 N N . GLU A 1 91 ? 16.814 2.809 -12.824 1.00 74.19 91 GLU A N 1
ATOM 657 C CA . GLU A 1 91 ? 17.383 4.123 -13.118 1.00 74.19 91 GLU A CA 1
ATOM 658 C C . GLU A 1 91 ? 18.498 4.525 -12.136 1.00 74.19 91 GLU A C 1
ATOM 660 O O . GLU A 1 91 ? 18.955 5.664 -12.176 1.00 74.19 91 GLU A O 1
ATOM 665 N N . ASN A 1 92 ? 18.961 3.634 -11.247 1.00 74.75 92 ASN A N 1
ATOM 666 C CA . ASN A 1 92 ? 19.950 3.954 -10.202 1.00 74.75 92 ASN A CA 1
ATOM 667 C C . ASN A 1 92 ? 19.585 5.225 -9.396 1.00 74.75 92 ASN A C 1
ATOM 669 O O . ASN A 1 92 ? 20.449 6.028 -9.046 1.00 74.75 92 ASN A O 1
ATOM 673 N N . GLY A 1 93 ? 18.292 5.448 -9.136 1.00 66.19 93 GLY A N 1
ATOM 674 C CA . GLY A 1 93 ? 17.783 6.637 -8.439 1.00 66.19 93 GLY A CA 1
ATOM 675 C C . GLY A 1 93 ? 17.625 7.900 -9.301 1.00 66.19 93 GLY A C 1
ATOM 676 O O . GLY A 1 93 ? 17.186 8.931 -8.791 1.00 66.19 93 GLY A O 1
ATOM 677 N N . SER A 1 94 ? 17.924 7.845 -10.603 1.00 68.06 94 S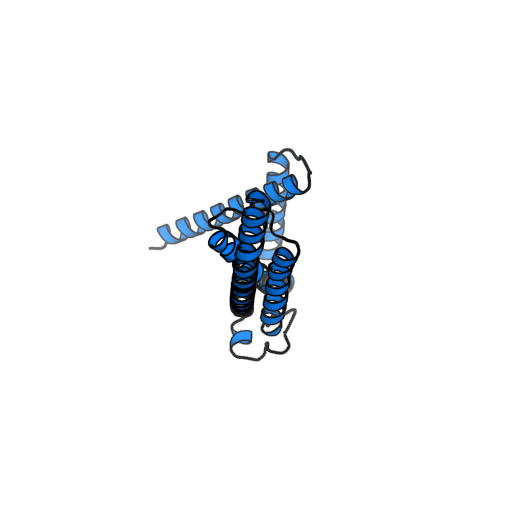ER A N 1
ATOM 678 C CA . SER A 1 94 ? 17.831 8.970 -11.547 1.00 68.06 94 SER A CA 1
ATOM 679 C C . SER A 1 94 ? 16.404 9.192 -12.090 1.00 68.06 94 SER A C 1
ATOM 681 O O . SER A 1 94 ? 16.169 9.135 -13.295 1.00 68.06 94 SER A O 1
ATOM 683 N N . MET A 1 95 ? 15.455 9.565 -11.230 1.00 62.50 95 MET A N 1
ATOM 684 C CA . MET A 1 95 ? 14.051 9.782 -11.642 1.00 62.50 95 MET A CA 1
ATOM 685 C C . MET A 1 95 ? 13.785 11.087 -12.422 1.00 62.50 95 MET A C 1
ATOM 687 O O . MET A 1 95 ? 12.654 11.372 -12.813 1.00 62.50 95 MET A O 1
ATOM 691 N N . ILE A 1 96 ? 14.817 11.912 -12.638 1.00 58.03 96 ILE A N 1
ATOM 692 C CA . ILE A 1 96 ? 14.723 13.203 -13.352 1.00 58.03 96 ILE A CA 1
ATOM 693 C C . ILE A 1 96 ? 14.993 13.034 -14.858 1.00 58.03 96 ILE A C 1
ATOM 695 O O . ILE A 1 96 ? 14.869 13.980 -15.640 1.00 58.03 96 ILE A O 1
ATOM 699 N N . GLN A 1 97 ? 15.339 11.828 -15.315 1.00 54.91 97 GLN A N 1
ATOM 700 C CA . GLN A 1 97 ? 15.570 11.609 -16.736 1.00 54.91 97 GLN A CA 1
ATOM 701 C C . GLN A 1 97 ? 14.232 11.681 -17.488 1.00 54.91 97 GLN A C 1
ATOM 703 O O . GLN A 1 97 ? 13.252 11.054 -17.095 1.00 54.91 97 GLN A O 1
ATOM 708 N N 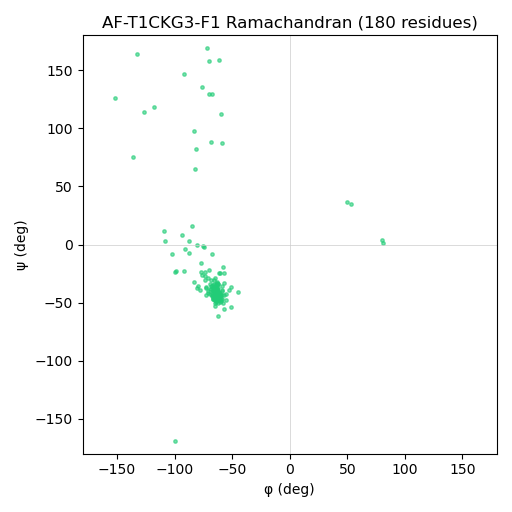. LYS A 1 98 ? 14.167 12.484 -18.562 1.00 50.72 98 LYS A N 1
ATOM 709 C CA . LYS A 1 98 ? 12.996 12.582 -19.452 1.00 50.72 98 LYS A CA 1
ATOM 710 C C . LYS A 1 98 ? 12.705 11.199 -20.054 1.00 50.72 98 LYS A C 1
ATOM 712 O O . LYS A 1 98 ? 13.192 10.875 -21.135 1.00 50.72 98 LYS A O 1
ATOM 717 N N . SER A 1 99 ? 11.921 10.380 -19.360 1.00 55.34 99 SER A N 1
ATOM 718 C CA . SER A 1 99 ? 11.420 9.126 -19.905 1.00 55.34 99 SER A CA 1
ATOM 719 C C . SER A 1 99 ? 10.444 9.447 -21.039 1.00 55.34 99 SER A C 1
ATOM 721 O O . SER A 1 99 ? 9.576 10.320 -20.920 1.00 55.34 99 SER A O 1
ATOM 723 N N . GLY A 1 100 ? 10.643 8.807 -22.193 1.00 55.75 100 GLY A N 1
ATOM 724 C CA . GLY A 1 100 ? 9.768 8.976 -23.352 1.00 55.75 100 GLY A CA 1
ATOM 725 C C . GLY A 1 100 ? 8.335 8.530 -23.042 1.00 55.75 100 GLY A C 1
ATOM 726 O O . GLY A 1 100 ? 8.103 7.736 -22.132 1.00 55.75 100 GLY A O 1
ATOM 727 N N . PHE A 1 101 ? 7.362 9.009 -23.822 1.00 51.62 101 PHE A N 1
ATOM 728 C CA . PHE A 1 101 ? 5.936 8.685 -23.655 1.00 51.62 101 PHE A CA 1
ATOM 729 C C . PHE A 1 101 ? 5.661 7.168 -23.556 1.00 51.62 101 PHE A C 1
ATOM 731 O O . PHE A 1 101 ? 4.851 6.739 -22.738 1.00 51.62 101 PHE A O 1
ATOM 738 N N . ILE A 1 102 ? 6.406 6.353 -24.313 1.00 56.56 102 ILE A N 1
ATOM 739 C CA . ILE A 1 102 ? 6.302 4.883 -24.328 1.00 56.56 102 ILE A CA 1
ATOM 740 C C . ILE A 1 102 ? 6.728 4.265 -22.982 1.00 56.56 102 ILE A C 1
ATOM 742 O O . ILE A 1 102 ? 6.045 3.388 -22.463 1.00 56.56 102 ILE A O 1
ATOM 746 N N . SER A 1 103 ? 7.786 4.781 -22.350 1.00 67.25 103 SER A N 1
ATOM 747 C CA . SER A 1 103 ? 8.257 4.306 -21.038 1.00 67.25 103 SER A CA 1
ATOM 748 C C . SER A 1 103 ? 7.223 4.553 -19.927 1.00 67.25 103 SER A C 1
ATOM 750 O O . SER A 1 103 ? 7.033 3.705 -19.055 1.00 67.25 103 SER A O 1
ATOM 752 N N . ARG A 1 104 ? 6.465 5.659 -20.005 1.00 71.44 104 ARG A N 1
ATOM 753 C CA . ARG A 1 104 ? 5.362 5.954 -19.068 1.00 71.44 104 ARG A CA 1
ATOM 754 C C . ARG A 1 104 ? 4.184 4.995 -19.232 1.00 71.44 104 ARG A C 1
ATOM 756 O O . ARG A 1 104 ? 3.582 4.587 -18.239 1.00 71.44 104 ARG A O 1
ATOM 763 N N . TRP A 1 105 ? 3.869 4.624 -20.472 1.00 77.00 105 TRP A N 1
ATOM 764 C CA . TRP A 1 105 ? 2.783 3.691 -20.769 1.00 77.00 105 TRP A CA 1
ATOM 765 C C . TRP A 1 105 ? 3.096 2.276 -20.275 1.00 77.00 105 TRP A C 1
ATOM 767 O O . TRP A 1 105 ? 2.224 1.608 -19.727 1.00 77.00 105 TRP A O 1
ATOM 777 N N . ASN A 1 106 ? 4.360 1.860 -20.355 1.00 80.00 106 ASN A N 1
ATOM 778 C CA . ASN A 1 106 ? 4.812 0.559 -19.860 1.00 80.00 106 ASN A CA 1
ATOM 779 C C . ASN A 1 106 ? 4.569 0.395 -18.350 1.00 80.00 106 ASN A C 1
ATOM 781 O O . ASN A 1 106 ? 4.064 -0.643 -17.915 1.00 80.00 106 ASN A O 1
ATOM 785 N N . SER A 1 107 ? 4.857 1.431 -17.553 1.00 82.12 107 SER A N 1
ATOM 786 C CA . SER A 1 107 ? 4.565 1.439 -16.112 1.00 82.12 107 SER A CA 1
ATOM 787 C C . SER A 1 107 ? 3.063 1.344 -15.834 1.00 82.12 107 SER A C 1
ATOM 789 O O . SER A 1 107 ? 2.638 0.568 -14.981 1.00 82.12 107 SER A O 1
ATOM 791 N N . PHE A 1 108 ? 2.250 2.097 -16.580 1.00 86.75 108 PHE A N 1
ATOM 792 C CA . PHE A 1 108 ? 0.798 2.120 -16.401 1.00 86.75 108 PHE A CA 1
ATOM 793 C C . PHE A 1 108 ? 0.137 0.788 -16.789 1.00 86.75 108 PHE A C 1
ATOM 795 O O . PHE A 1 108 ? -0.700 0.275 -16.047 1.00 86.75 108 PHE A O 1
ATOM 802 N N . VAL A 1 109 ? 0.542 0.181 -17.908 1.00 87.06 109 VAL A N 1
ATOM 803 C CA . VAL A 1 109 ? 0.031 -1.126 -18.358 1.00 87.06 109 VAL A CA 1
ATOM 804 C C . VAL A 1 109 ? 0.445 -2.243 -17.397 1.00 87.06 109 VAL A C 1
ATOM 806 O O . VAL A 1 109 ? -0.370 -3.101 -17.063 1.00 87.06 109 VAL A O 1
ATOM 809 N N . SER A 1 110 ? 1.678 -2.212 -16.888 1.00 87.19 110 SER A N 1
ATOM 810 C CA . SER A 1 110 ? 2.146 -3.206 -15.910 1.00 87.19 110 SER A CA 1
ATOM 811 C C . SER A 1 110 ? 1.382 -3.096 -14.589 1.00 87.19 110 SER A C 1
ATOM 813 O O . SER A 1 110 ? 0.929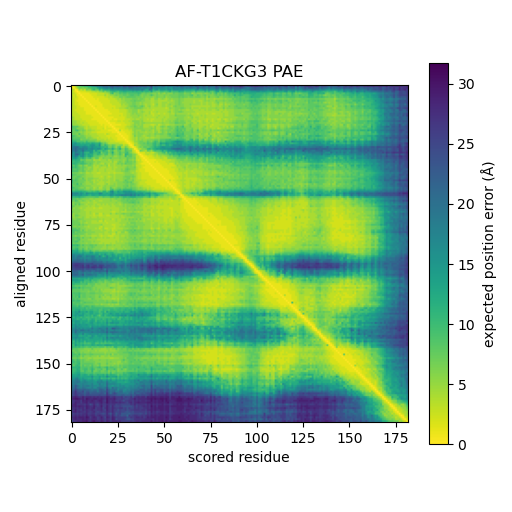 -4.103 -14.043 1.00 87.19 110 SER A O 1
ATOM 815 N N . TRP A 1 111 ? 1.172 -1.867 -14.107 1.00 92.38 111 TRP A N 1
ATOM 816 C CA . TRP A 1 111 ? 0.383 -1.595 -12.907 1.00 92.38 111 TRP A CA 1
ATOM 817 C C . TRP A 1 111 ? -1.083 -2.022 -13.058 1.00 92.38 111 TRP A C 1
ATOM 819 O O . TRP A 1 111 ? -1.609 -2.736 -12.201 1.00 92.38 111 TRP A O 1
ATOM 829 N N . THR A 1 112 ? -1.744 -1.616 -14.146 1.00 91.62 112 THR A N 1
ATOM 830 C CA . THR A 1 112 ? -3.152 -1.967 -14.401 1.00 91.62 112 THR A CA 1
ATOM 831 C C . THR A 1 112 ? -3.323 -3.475 -14.520 1.00 91.62 112 THR A C 1
ATOM 833 O O . THR A 1 112 ? -4.172 -4.043 -13.838 1.00 91.62 112 THR A O 1
ATOM 836 N N . THR A 1 113 ? -2.477 -4.147 -15.303 1.00 89.62 113 THR A N 1
ATOM 837 C CA . THR A 1 113 ? -2.564 -5.600 -15.501 1.00 89.62 113 THR A CA 1
ATOM 838 C C . THR A 1 113 ? -2.333 -6.364 -14.199 1.00 89.62 113 THR A C 1
ATOM 840 O O . THR A 1 113 ? -3.103 -7.269 -13.881 1.00 89.62 113 THR A O 1
ATOM 843 N N . GLY A 1 114 ? -1.337 -5.968 -13.397 1.00 87.69 114 GLY A N 1
ATOM 844 C CA . GLY A 1 114 ? -1.121 -6.559 -12.074 1.00 87.69 114 GLY A CA 1
ATOM 845 C C . GLY A 1 114 ? -2.292 -6.320 -11.121 1.00 87.69 114 GLY A C 1
ATOM 846 O O . GLY A 1 114 ? -2.699 -7.227 -10.401 1.00 87.69 114 GLY A O 1
ATOM 847 N N . THR A 1 115 ? -2.902 -5.135 -11.166 1.00 90.62 115 THR A N 1
ATOM 848 C CA . THR A 1 115 ? -4.084 -4.816 -10.354 1.00 90.62 115 TH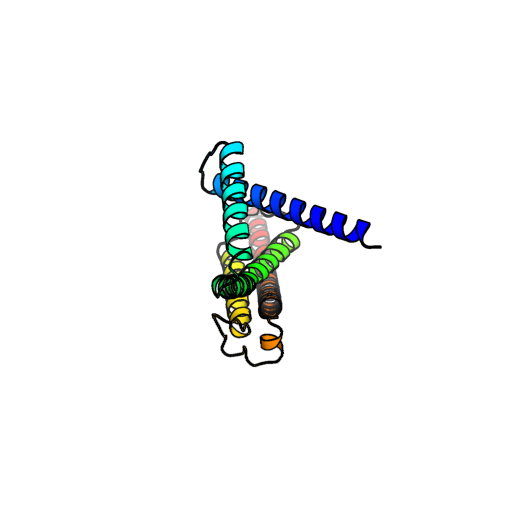R A CA 1
ATOM 849 C C . THR A 1 115 ? -5.285 -5.679 -10.737 1.00 90.62 115 THR A C 1
ATOM 851 O O . THR A 1 115 ? -5.903 -6.275 -9.860 1.00 90.62 115 THR A O 1
ATOM 854 N N . PHE A 1 116 ? -5.595 -5.810 -12.030 1.00 90.00 116 PHE A N 1
ATOM 855 C CA . PHE A 1 116 ? -6.690 -6.670 -12.493 1.00 90.00 116 PHE A CA 1
ATOM 856 C C . PHE A 1 116 ? -6.440 -8.145 -12.173 1.00 90.00 116 PHE A C 1
ATOM 858 O O . PHE A 1 116 ? -7.355 -8.826 -11.717 1.00 90.00 116 PHE A O 1
ATOM 865 N N . ALA A 1 117 ? -5.209 -8.630 -12.355 1.00 87.31 117 ALA A N 1
ATOM 866 C CA . ALA A 1 117 ? -4.843 -10.001 -12.014 1.00 87.31 117 ALA A CA 1
ATOM 867 C C . ALA A 1 117 ? -4.975 -10.275 -10.507 1.00 87.31 117 ALA A C 1
ATOM 869 O O . ALA A 1 117 ? -5.520 -11.306 -10.115 1.00 87.31 117 ALA A O 1
ATOM 870 N N . GLY A 1 118 ? -4.526 -9.340 -9.663 1.00 84.94 118 GLY A N 1
ATOM 871 C CA . GLY A 1 118 ? -4.664 -9.447 -8.213 1.00 84.94 118 GLY A CA 1
ATOM 872 C C . GLY A 1 118 ? -6.126 -9.416 -7.765 1.00 84.94 118 GLY A C 1
ATOM 873 O O . GLY A 1 118 ? -6.551 -10.302 -7.030 1.00 84.94 118 GLY A O 1
ATOM 874 N N . LEU A 1 119 ? -6.923 -8.473 -8.281 1.00 86.69 119 LEU A N 1
ATOM 875 C CA . LEU A 1 119 ? -8.353 -8.369 -7.969 1.00 86.69 119 LEU A CA 1
ATOM 876 C C . LEU A 1 119 ? -9.133 -9.599 -8.436 1.00 86.69 119 LEU A C 1
ATOM 878 O O . LEU A 1 119 ? -10.056 -10.033 -7.754 1.00 86.69 119 LEU A O 1
ATOM 882 N N . ALA A 1 120 ? -8.749 -10.203 -9.563 1.00 83.69 120 ALA A N 1
ATOM 883 C CA . ALA A 1 120 ? -9.394 -11.417 -10.048 1.00 83.69 120 ALA A CA 1
ATOM 884 C C . ALA A 1 120 ? -9.261 -12.602 -9.071 1.00 83.69 120 ALA A C 1
ATOM 886 O O . ALA A 1 120 ? -10.106 -13.498 -9.084 1.00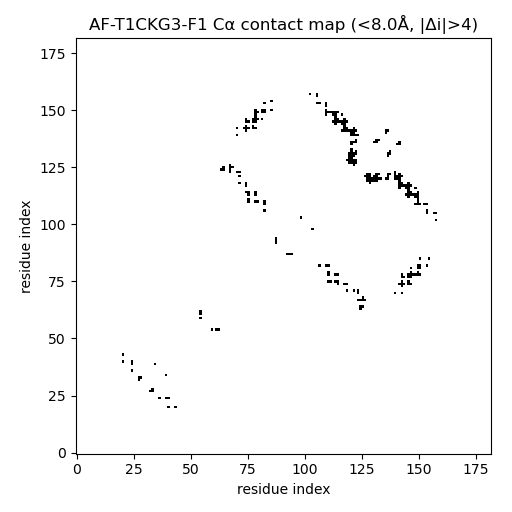 83.69 120 ALA A O 1
ATOM 887 N N . LEU A 1 121 ? -8.232 -12.585 -8.216 1.00 81.00 121 LEU A N 1
ATOM 888 C CA . LEU A 1 121 ? -7.940 -13.592 -7.195 1.00 81.00 121 LEU A CA 1
ATOM 889 C C . LEU A 1 121 ? -8.343 -13.161 -5.777 1.00 81.00 121 LEU A C 1
ATOM 891 O O . LEU A 1 121 ? -8.293 -13.984 -4.866 1.00 81.00 121 LEU A O 1
ATOM 895 N N . THR A 1 122 ? -8.744 -11.906 -5.574 1.00 81.62 122 THR A N 1
ATOM 896 C CA . THR A 1 122 ? -9.161 -11.392 -4.265 1.00 81.62 122 THR A CA 1
ATOM 897 C C . THR A 1 122 ? -10.564 -11.871 -3.912 1.00 81.62 122 THR A C 1
ATOM 899 O O . THR A 1 122 ? -11.489 -11.805 -4.726 1.00 81.62 122 THR A O 1
ATOM 902 N N . ASN A 1 123 ? -10.729 -12.315 -2.669 1.00 80.25 123 ASN A N 1
ATOM 903 C CA . ASN A 1 123 ? -12.020 -12.659 -2.100 1.00 80.25 123 ASN A CA 1
ATOM 904 C C . ASN A 1 123 ? -12.206 -11.888 -0.793 1.00 80.25 123 ASN A C 1
ATOM 906 O O . ASN A 1 123 ? -11.469 -12.090 0.167 1.00 80.25 123 ASN A O 1
ATOM 910 N N . SER A 1 124 ? -13.177 -10.983 -0.782 1.00 77.44 124 SER A N 1
ATOM 911 C CA . SER A 1 124 ? -13.549 -10.162 0.365 1.00 77.44 124 SER A CA 1
ATOM 912 C C . SER A 1 124 ? -15.064 -10.196 0.549 1.00 77.44 124 SER A C 1
ATOM 914 O O . SER A 1 124 ? -15.809 -10.527 -0.374 1.00 77.44 124 SER A O 1
ATOM 916 N N . SER A 1 125 ? -15.541 -9.785 1.723 1.00 75.06 125 SER A N 1
ATOM 917 C CA . SER A 1 125 ? -16.979 -9.778 2.029 1.00 75.06 125 SER A CA 1
ATOM 918 C C . SER A 1 125 ? -17.817 -8.884 1.100 1.00 75.06 125 SER A C 1
ATOM 920 O O . SER A 1 125 ? -19.012 -9.118 0.933 1.00 75.06 125 SER A O 1
ATOM 922 N N . VAL A 1 126 ? -17.190 -7.871 0.491 1.00 80.25 126 VAL A N 1
ATOM 923 C CA . VAL A 1 126 ? -17.829 -6.887 -0.399 1.00 80.25 126 VAL A CA 1
ATOM 924 C C . VAL A 1 126 ? -17.608 -7.227 -1.879 1.00 80.25 126 VAL A C 1
ATOM 926 O O . VAL A 1 126 ? -18.380 -6.800 -2.735 1.00 80.25 126 VAL A O 1
ATOM 929 N N . PHE A 1 127 ? -16.561 -7.988 -2.199 1.00 80.69 127 PHE A N 1
ATOM 930 C CA . PHE A 1 127 ? -16.150 -8.273 -3.570 1.00 80.69 127 PHE A CA 1
ATOM 931 C C . PHE A 1 127 ? -15.448 -9.627 -3.666 1.00 80.69 127 PHE A C 1
ATOM 933 O O . PHE A 1 127 ? -14.429 -9.844 -3.007 1.00 80.69 127 PHE A O 1
ATOM 940 N N . SER A 1 128 ? -15.937 -10.490 -4.555 1.00 80.50 128 SER A N 1
ATOM 941 C CA . SER A 1 128 ? -15.299 -11.762 -4.897 1.00 80.50 128 SER A CA 1
ATOM 942 C C . SER A 1 128 ? -14.913 -11.773 -6.374 1.00 80.50 128 SER A C 1
ATOM 944 O O . SER A 1 128 ? -15.771 -11.686 -7.254 1.00 80.50 128 SER A O 1
ATOM 946 N N . GLY A 1 129 ? -13.614 -11.891 -6.647 1.00 78.25 129 GLY A N 1
ATOM 947 C CA . GLY A 1 129 ? -13.088 -12.041 -7.997 1.00 78.25 129 GLY A CA 1
ATOM 948 C C . GLY A 1 129 ? -13.429 -13.407 -8.616 1.00 78.25 129 GLY A C 1
ATOM 949 O O . GLY A 1 129 ? -13.667 -14.378 -7.892 1.00 78.25 129 GLY A O 1
ATOM 950 N N . PRO A 1 130 ? -13.421 -13.523 -9.958 1.00 75.19 130 PRO A N 1
ATOM 951 C CA . PRO A 1 130 ? -13.763 -14.753 -10.684 1.00 75.19 130 PRO A CA 1
ATOM 952 C C . PRO A 1 130 ? -12.916 -15.979 -10.303 1.00 75.19 130 PRO A C 1
ATOM 954 O O . PRO A 1 130 ? -13.386 -17.106 -10.438 1.00 75.19 130 PRO A O 1
ATOM 957 N N . PHE A 1 131 ? -11.698 -15.783 -9.788 1.00 71.12 131 PHE A N 1
ATOM 958 C CA . PHE A 1 131 ? -10.813 -16.850 -9.307 1.00 71.12 131 PHE A CA 1
ATOM 959 C C . PHE A 1 131 ? -10.664 -16.870 -7.774 1.00 71.12 131 PHE A C 1
ATOM 961 O O . PHE A 1 131 ? -9.830 -17.600 -7.237 1.00 71.12 131 PHE A O 1
ATOM 968 N N . GLY A 1 132 ? -11.501 -16.121 -7.047 1.00 62.97 132 GLY A N 1
ATOM 969 C CA . GLY A 1 132 ? -11.448 -15.982 -5.587 1.00 62.97 132 GLY A CA 1
ATOM 970 C C . GLY A 1 132 ? -11.799 -17.250 -4.793 1.00 62.97 132 GLY A C 1
ATOM 971 O O . GLY A 1 132 ? -11.614 -17.279 -3.580 1.00 62.97 132 GLY A O 1
ATOM 972 N N . ASN A 1 133 ? -12.278 -18.312 -5.451 1.00 65.69 133 ASN A N 1
ATOM 973 C CA . ASN A 1 133 ? -12.590 -19.601 -4.814 1.00 65.69 133 ASN A CA 1
ATOM 974 C C . ASN A 1 133 ? -11.391 -20.569 -4.743 1.00 65.69 133 ASN A C 1
ATOM 976 O O . ASN A 1 133 ? -11.498 -21.632 -4.124 1.00 65.69 133 ASN A O 1
ATOM 980 N N . GLY A 1 134 ? -10.258 -20.227 -5.369 1.00 65.50 134 GLY A N 1
ATOM 981 C CA . GLY A 1 134 ? -9.017 -21.001 -5.281 1.00 65.50 134 GLY A CA 1
ATOM 982 C C . GLY A 1 134 ? -8.338 -20.892 -3.910 1.00 65.50 134 GLY A C 1
ATOM 983 O O . GLY A 1 134 ? -8.680 -20.035 -3.098 1.00 65.50 134 GLY A O 1
ATOM 984 N N . THR A 1 135 ? -7.334 -21.735 -3.652 1.00 66.69 135 THR A N 1
ATOM 985 C CA . THR A 1 135 ? -6.525 -21.721 -2.412 1.00 66.69 135 THR A CA 1
ATOM 986 C C . THR A 1 135 ? -5.936 -20.341 -2.107 1.00 66.69 135 THR A C 1
ATOM 988 O O . THR A 1 135 ? -5.981 -19.897 -0.971 1.00 66.69 135 THR A O 1
ATOM 991 N N . ILE A 1 136 ? -5.490 -19.617 -3.136 1.00 64.12 136 ILE A N 1
ATOM 992 C CA . ILE A 1 136 ? -4.923 -18.261 -3.016 1.00 64.12 136 ILE A CA 1
ATOM 993 C C . ILE A 1 136 ? -5.982 -17.217 -2.617 1.00 64.12 136 ILE A C 1
ATOM 995 O O . ILE A 1 136 ? -5.682 -16.289 -1.867 1.00 64.12 136 ILE A O 1
ATOM 999 N N . GLY A 1 137 ? -7.216 -17.365 -3.109 1.00 63.12 137 GLY A N 1
ATOM 1000 C CA . GLY A 1 137 ? -8.308 -16.439 -2.806 1.00 63.12 137 GLY A CA 1
ATOM 1001 C C . GLY A 1 137 ? -8.848 -16.602 -1.388 1.00 63.12 137 GLY A C 1
ATOM 1002 O O . GLY A 1 137 ? -9.236 -15.615 -0.773 1.00 63.12 137 GLY A O 1
ATOM 1003 N N . LYS A 1 138 ? -8.791 -17.820 -0.830 1.00 67.00 138 LYS A N 1
ATOM 1004 C CA . LYS A 1 138 ? -9.166 -18.089 0.570 1.00 67.00 138 LYS A CA 1
ATOM 1005 C C . LYS A 1 138 ? -8.218 -17.440 1.576 1.00 67.00 138 LYS A C 1
ATOM 1007 O O . LYS A 1 138 ? -8.679 -16.964 2.607 1.00 67.00 138 LYS A O 1
ATOM 1012 N N . ASP A 1 139 ? -6.931 -17.377 1.245 1.00 76.44 139 ASP A N 1
ATOM 1013 C CA . ASP A 1 139 ? -5.902 -16.761 2.093 1.00 76.44 139 ASP A CA 1
ATOM 1014 C C . ASP A 1 139 ? -5.751 -15.245 1.843 1.00 76.44 139 ASP A C 1
ATOM 1016 O O . ASP A 1 139 ? -4.885 -14.593 2.423 1.00 76.44 139 ASP A O 1
ATOM 1020 N N . ASN A 1 140 ? -6.587 -14.676 0.965 1.00 73.25 140 ASN A N 1
ATOM 1021 C CA . ASN A 1 140 ? -6.590 -13.269 0.561 1.00 73.25 140 ASN A CA 1
ATOM 1022 C C . ASN A 1 140 ? -5.226 -12.738 0.069 1.00 73.25 140 ASN A C 1
ATOM 1024 O O . ASN A 1 140 ? -4.864 -11.572 0.240 1.00 73.25 140 ASN A O 1
ATOM 1028 N N . LEU A 1 141 ? -4.459 -13.601 -0.600 1.00 79.38 141 LEU A N 1
ATOM 1029 C CA . LEU A 1 141 ? -3.116 -13.295 -1.107 1.00 79.38 141 LEU A CA 1
ATOM 1030 C C . LEU A 1 141 ? -3.130 -12.610 -2.487 1.00 79.38 141 LEU A C 1
ATOM 1032 O O . LEU A 1 141 ? -2.100 -12.536 -3.162 1.00 79.38 141 LEU A O 1
ATOM 1036 N N . GLY A 1 142 ? -4.280 -12.077 -2.917 1.00 82.81 142 GLY A N 1
ATOM 1037 C CA . GLY A 1 142 ? -4.443 -11.421 -4.220 1.00 82.81 142 GLY A CA 1
ATOM 1038 C C . GLY A 1 142 ? -3.480 -10.247 -4.431 1.00 82.81 142 GLY A C 1
ATOM 1039 O O . GLY A 1 142 ? -2.981 -10.047 -5.540 1.00 82.81 142 GLY A O 1
ATOM 1040 N N . PHE A 1 143 ? -3.126 -9.522 -3.363 1.00 86.56 143 PHE A N 1
ATOM 1041 C CA . PHE A 1 143 ? -2.167 -8.415 -3.442 1.00 86.56 143 PHE A CA 1
ATOM 1042 C C . PHE A 1 143 ? -0.750 -8.886 -3.800 1.00 86.56 143 PHE A C 1
ATOM 1044 O O . PHE A 1 143 ? -0.080 -8.231 -4.595 1.00 86.56 143 PHE A O 1
ATOM 1051 N N . VAL A 1 144 ? -0.315 -10.046 -3.287 1.00 87.69 144 VAL A N 1
ATOM 1052 C CA . VAL A 1 144 ? 1.002 -10.629 -3.598 1.00 87.69 144 VAL A CA 1
ATOM 1053 C C . VAL A 1 144 ? 1.054 -11.037 -5.062 1.00 87.69 144 VAL A C 1
ATOM 1055 O O . VAL A 1 144 ? 2.002 -10.699 -5.768 1.00 87.69 144 VAL A O 1
ATOM 1058 N N . VAL A 1 145 ? 0.015 -11.721 -5.548 1.00 85.69 145 VAL A N 1
ATOM 1059 C CA . VAL A 1 145 ? -0.036 -12.150 -6.950 1.00 85.69 145 VAL A CA 1
ATOM 1060 C C . VAL A 1 145 ? -0.078 -10.946 -7.886 1.00 85.69 145 VAL A C 1
ATOM 1062 O O . VAL A 1 145 ? 0.681 -10.903 -8.853 1.00 85.69 145 VAL A O 1
ATOM 1065 N N . GLY A 1 146 ? -0.895 -9.935 -7.577 1.00 86.19 146 GLY A N 1
ATOM 1066 C CA . GLY A 1 146 ? -0.948 -8.705 -8.367 1.00 86.19 146 GLY A CA 1
ATOM 1067 C C . GLY A 1 146 ? 0.402 -7.983 -8.433 1.00 86.19 146 GLY A C 1
ATOM 1068 O O . GLY A 1 146 ? 0.808 -7.518 -9.500 1.00 86.19 146 GLY A O 1
ATOM 1069 N N . ALA A 1 147 ? 1.141 -7.966 -7.323 1.00 88.31 147 ALA A N 1
ATOM 1070 C CA . ALA A 1 147 ? 2.498 -7.437 -7.258 1.00 88.31 147 ALA A CA 1
ATOM 1071 C C . ALA A 1 147 ? 3.483 -8.241 -8.123 1.00 88.31 147 ALA A C 1
ATOM 1073 O O . ALA A 1 147 ? 4.253 -7.655 -8.882 1.00 88.31 147 ALA A O 1
ATOM 1074 N N . MET A 1 148 ? 3.432 -9.575 -8.071 1.00 89.44 148 MET A N 1
ATOM 1075 C CA . MET A 1 148 ? 4.297 -10.445 -8.881 1.00 89.44 148 MET A CA 1
ATOM 1076 C C . MET A 1 148 ? 4.008 -10.328 -10.383 1.00 89.44 148 MET A C 1
ATOM 1078 O O . MET A 1 148 ? 4.939 -10.304 -11.187 1.00 89.44 148 MET A O 1
ATOM 1082 N N . VAL A 1 149 ? 2.736 -10.205 -10.774 1.00 88.50 149 VAL A N 1
ATOM 1083 C CA . VAL A 1 149 ? 2.344 -9.993 -12.176 1.00 88.50 149 VAL A CA 1
ATOM 1084 C C . VAL A 1 149 ? 2.839 -8.634 -12.676 1.00 88.50 149 VAL A C 1
ATOM 1086 O O . VAL A 1 149 ? 3.421 -8.557 -13.759 1.00 88.50 149 VAL A O 1
ATOM 1089 N N . ALA A 1 150 ? 2.675 -7.575 -11.875 1.00 87.38 150 ALA A N 1
ATOM 1090 C CA . ALA A 1 150 ? 3.188 -6.247 -12.208 1.00 87.38 150 ALA A CA 1
ATOM 1091 C C . ALA A 1 150 ? 4.722 -6.233 -12.332 1.00 87.38 150 ALA A C 1
ATOM 1093 O O . ALA A 1 150 ? 5.249 -5.649 -13.279 1.00 87.38 150 ALA A O 1
ATOM 1094 N N . LEU A 1 151 ? 5.430 -6.916 -11.420 1.00 87.69 151 LEU A N 1
ATOM 1095 C CA . LEU A 1 151 ? 6.887 -7.103 -11.455 1.00 87.69 151 LEU A CA 1
ATOM 1096 C C . LEU A 1 151 ? 7.325 -7.762 -12.763 1.00 87.69 151 LEU A C 1
ATOM 1098 O O . LEU A 1 151 ? 8.170 -7.217 -13.472 1.00 87.69 151 LEU A O 1
ATOM 1102 N N . GLY A 1 152 ? 6.746 -8.924 -13.080 1.00 86.88 152 GLY A N 1
ATOM 1103 C CA . GLY A 1 152 ? 7.111 -9.702 -14.261 1.00 86.88 152 G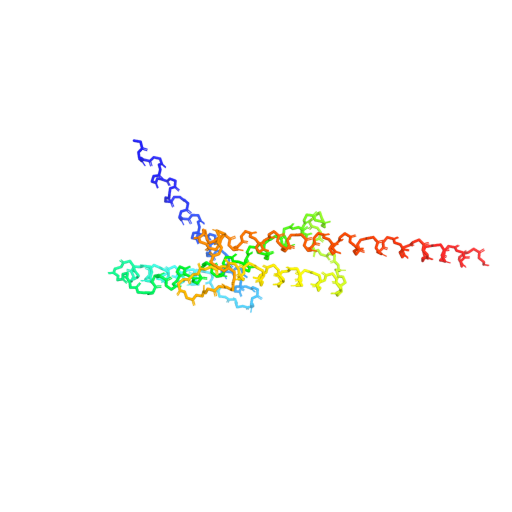LY A CA 1
ATOM 1104 C C . GLY A 1 152 ? 6.925 -8.898 -15.544 1.00 86.88 152 GLY A C 1
ATOM 1105 O O . GLY A 1 152 ? 7.864 -8.755 -16.324 1.00 86.88 152 GLY A O 1
ATOM 1106 N N . LEU A 1 153 ? 5.748 -8.291 -15.715 1.00 84.75 153 LEU A N 1
ATOM 1107 C CA . LEU A 1 153 ? 5.442 -7.477 -16.892 1.00 84.75 153 LEU A CA 1
ATOM 1108 C C . 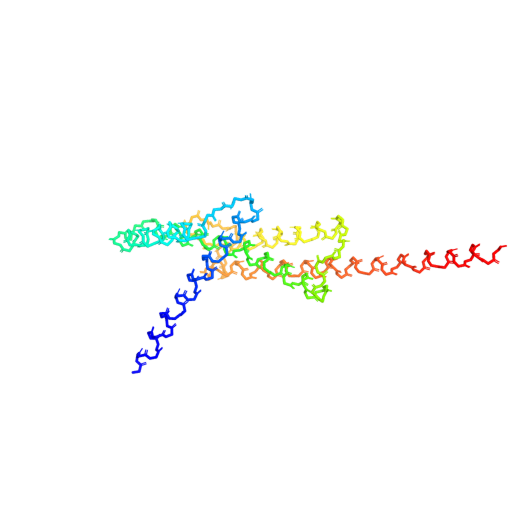LEU A 1 153 ? 6.365 -6.266 -17.016 1.00 84.75 153 LEU A C 1
ATOM 1110 O O . LEU A 1 153 ? 6.919 -6.028 -18.090 1.00 84.75 153 LEU A O 1
ATOM 1114 N N . TYR A 1 154 ? 6.584 -5.530 -15.926 1.00 83.81 154 TYR A N 1
ATOM 1115 C CA . TYR A 1 154 ? 7.418 -4.335 -15.969 1.00 83.81 154 TYR A CA 1
ATOM 1116 C C . TYR A 1 154 ? 8.877 -4.666 -16.307 1.00 83.81 154 TYR A C 1
ATOM 1118 O O . TYR A 1 154 ? 9.509 -3.968 -17.104 1.00 83.81 154 TYR A O 1
ATOM 1126 N N . VAL A 1 155 ? 9.419 -5.760 -15.765 1.00 84.12 155 VAL A N 1
ATOM 1127 C CA . VAL A 1 155 ? 10.782 -6.216 -16.075 1.00 84.12 155 VAL A CA 1
ATOM 1128 C C . VAL A 1 155 ? 10.895 -6.662 -17.532 1.00 84.12 155 VAL A C 1
ATOM 1130 O O . VAL A 1 155 ? 11.820 -6.234 -18.224 1.00 84.12 155 VAL A O 1
ATOM 1133 N N . THR A 1 156 ? 9.956 -7.463 -18.038 1.00 83.31 156 THR A N 1
ATOM 1134 C CA . THR A 1 156 ? 9.987 -7.918 -19.437 1.00 83.31 156 THR A CA 1
ATOM 1135 C C . THR A 1 156 ? 9.883 -6.747 -20.410 1.00 83.31 156 THR A C 1
ATOM 1137 O O . THR A 1 156 ? 10.660 -6.650 -21.355 1.00 83.31 156 THR A O 1
ATOM 1140 N N . VAL A 1 157 ? 8.974 -5.807 -20.160 1.00 79.00 157 VAL A N 1
ATOM 1141 C CA . VAL A 1 157 ? 8.774 -4.664 -21.057 1.00 79.00 157 VAL A CA 1
ATOM 1142 C C . VAL A 1 157 ? 9.952 -3.679 -20.982 1.00 79.00 157 VAL A C 1
ATOM 1144 O O . VAL A 1 157 ? 10.417 -3.191 -22.012 1.00 79.00 157 VAL A O 1
ATOM 1147 N N . SER A 1 158 ? 10.497 -3.418 -19.788 1.00 74.62 158 SER A N 1
ATOM 1148 C CA . SER A 1 158 ? 11.638 -2.500 -19.611 1.00 74.62 158 SER A CA 1
ATOM 1149 C C . SER A 1 158 ? 12.981 -3.063 -20.092 1.00 74.62 158 SER A C 1
ATOM 1151 O O . SER A 1 158 ? 13.902 -2.298 -20.388 1.00 74.62 158 SER A O 1
ATOM 1153 N N . THR A 1 159 ? 13.130 -4.387 -20.167 1.00 73.81 159 THR A N 1
ATOM 1154 C CA . THR A 1 159 ? 14.307 -5.031 -20.776 1.00 73.81 159 THR A CA 1
ATOM 1155 C C . THR A 1 159 ? 14.229 -5.003 -22.299 1.00 73.81 159 THR A C 1
ATOM 1157 O O . THR A 1 159 ? 15.234 -4.699 -22.943 1.00 73.81 159 THR A O 1
ATOM 1160 N N . LEU A 1 160 ? 13.037 -5.215 -22.869 1.00 69.56 160 LEU A N 1
ATOM 1161 C CA . LEU A 1 160 ? 12.803 -5.119 -24.311 1.00 69.56 160 LEU A CA 1
ATOM 1162 C C . LEU A 1 160 ? 13.105 -3.707 -24.843 1.00 69.56 160 LEU A C 1
ATOM 1164 O O . LEU A 1 160 ? 13.839 -3.553 -25.816 1.00 69.56 160 LEU A O 1
ATOM 1168 N N . ASP A 1 161 ? 12.608 -2.670 -24.161 1.00 69.69 161 ASP A N 1
ATOM 1169 C CA . ASP A 1 161 ? 12.797 -1.264 -24.559 1.00 69.69 161 ASP A CA 1
ATOM 1170 C C . ASP A 1 161 ? 14.281 -0.842 -24.538 1.00 69.69 161 ASP A C 1
ATOM 1172 O O . ASP A 1 161 ? 14.770 -0.157 -25.440 1.00 69.69 161 ASP A O 1
ATOM 1176 N N . ARG A 1 162 ? 15.047 -1.327 -23.550 1.00 67.56 162 ARG A N 1
ATOM 1177 C CA . ARG A 1 162 ? 16.501 -1.101 -23.477 1.00 67.56 162 ARG A CA 1
ATOM 1178 C C . ARG A 1 162 ? 17.255 -1.743 -24.640 1.00 67.56 162 ARG A C 1
ATOM 1180 O O . ARG A 1 162 ? 18.217 -1.146 -25.122 1.00 67.56 162 ARG A O 1
ATOM 1187 N N . HIS A 1 163 ? 16.824 -2.920 -25.095 1.00 60.62 163 HIS A N 1
ATOM 1188 C CA . HIS A 1 163 ? 17.427 -3.594 -26.246 1.00 60.62 163 HIS A CA 1
ATOM 1189 C C . HIS A 1 163 ? 17.219 -2.771 -27.527 1.00 60.62 163 HIS A C 1
ATOM 1191 O O . HIS A 1 163 ? 18.187 -2.382 -28.174 1.00 60.62 163 HIS A O 1
ATOM 1197 N N . PHE A 1 164 ? 15.977 -2.358 -27.803 1.00 60.28 164 PHE A N 1
ATOM 1198 C CA . PHE A 1 164 ? 15.652 -1.553 -28.987 1.00 60.28 164 PHE A CA 1
ATOM 1199 C C . PHE A 1 164 ? 16.317 -0.172 -29.011 1.00 60.28 164 PHE A C 1
ATOM 1201 O O . PHE A 1 164 ? 16.615 0.353 -30.086 1.00 60.28 164 PHE A O 1
ATOM 1208 N N . LYS A 1 165 ? 16.539 0.451 -27.848 1.00 63.12 165 LYS A N 1
ATOM 1209 C CA . LYS A 1 165 ? 17.218 1.752 -27.776 1.00 63.12 165 LYS A CA 1
ATOM 1210 C C . LYS A 1 165 ? 18.717 1.636 -28.063 1.00 63.12 165 LYS A C 1
ATOM 1212 O O . LYS A 1 165 ? 19.265 2.507 -28.736 1.00 63.12 165 LYS A O 1
ATOM 1217 N N . LYS A 1 166 ? 19.355 0.550 -27.613 1.00 58.91 166 LYS A N 1
ATOM 1218 C CA . LYS A 1 166 ? 20.775 0.260 -27.867 1.00 58.91 166 LYS A CA 1
ATOM 1219 C C . LYS A 1 166 ? 21.069 0.078 -29.360 1.00 58.91 166 LYS A C 1
ATOM 1221 O O . LYS A 1 166 ? 22.114 0.518 -29.824 1.00 58.91 166 LYS A O 1
ATOM 1226 N N . ASP A 1 167 ? 20.122 -0.474 -30.114 1.00 58.28 167 ASP A N 1
ATOM 1227 C CA . ASP A 1 167 ? 20.281 -0.728 -31.553 1.00 58.28 167 ASP A CA 1
ATOM 1228 C C . ASP A 1 167 ? 20.139 0.536 -32.424 1.00 58.28 167 ASP A C 1
ATOM 1230 O O . ASP A 1 167 ? 20.569 0.547 -33.577 1.00 58.28 167 ASP A O 1
ATOM 1234 N N . LYS A 1 168 ? 19.578 1.630 -31.884 1.00 55.47 168 LYS A N 1
ATOM 1235 C CA . LYS A 1 168 ? 19.405 2.903 -32.613 1.00 55.47 168 LYS A CA 1
ATOM 1236 C C . LYS A 1 168 ? 20.565 3.891 -32.456 1.00 55.47 168 LYS A C 1
ATOM 1238 O O . LYS A 1 168 ? 20.735 4.740 -33.327 1.00 55.47 168 LYS A O 1
ATOM 1243 N N . GLU A 1 169 ? 21.372 3.794 -31.399 1.00 55.72 169 GLU A N 1
ATOM 1244 C CA . GLU A 1 169 ? 22.550 4.659 -31.214 1.00 55.72 169 GLU A CA 1
ATOM 1245 C C . GLU A 1 169 ? 23.727 4.428 -32.188 1.00 55.72 169 GLU A C 1
ATOM 1247 O O . GLU A 1 169 ? 24.354 5.422 -32.561 1.00 55.72 169 GLU A O 1
ATOM 1252 N N . PRO A 1 170 ? 24.054 3.210 -32.677 1.00 54.69 170 PRO A N 1
ATOM 1253 C CA . PRO A 1 170 ? 25.224 3.046 -33.542 1.00 54.69 170 PRO A CA 1
ATOM 1254 C C . PRO A 1 170 ? 25.043 3.676 -34.931 1.00 54.69 170 PRO A C 1
ATOM 1256 O O . PRO A 1 170 ? 26.031 4.003 -35.579 1.00 54.69 170 PRO A O 1
ATOM 1259 N N . LEU A 1 171 ? 23.806 3.885 -35.396 1.00 55.03 171 LEU A N 1
ATOM 1260 C CA . LEU A 1 171 ? 23.542 4.405 -36.742 1.00 55.03 171 LEU A CA 1
ATOM 1261 C C . LEU A 1 171 ? 23.621 5.937 -36.827 1.00 55.03 171 LEU A C 1
ATOM 1263 O O . LEU A 1 171 ? 24.047 6.459 -37.854 1.00 55.03 171 LEU A O 1
ATOM 1267 N N . SER A 1 172 ? 23.265 6.671 -35.767 1.00 55.41 172 SER A N 1
ATOM 1268 C CA . SER A 1 172 ? 23.321 8.142 -35.771 1.00 55.41 172 SER A CA 1
ATOM 1269 C C . SER A 1 172 ? 24.733 8.677 -35.524 1.00 55.41 172 SER A C 1
ATOM 1271 O O . SER A 1 172 ? 25.142 9.638 -36.170 1.00 55.41 172 SER A O 1
ATOM 1273 N N . VAL A 1 173 ? 25.511 8.035 -34.647 1.00 57.94 173 VAL A N 1
ATOM 1274 C CA . VAL A 1 173 ? 26.893 8.450 -34.354 1.00 57.94 173 VAL A CA 1
ATOM 1275 C C . VAL A 1 173 ? 27.814 8.182 -35.550 1.00 57.94 173 VAL A C 1
ATOM 1277 O O . VAL A 1 173 ? 28.648 9.028 -35.868 1.00 57.94 173 VAL A O 1
ATOM 1280 N N . VAL A 1 174 ? 27.624 7.059 -36.256 1.00 58.50 174 VAL A N 1
ATOM 1281 C CA . VAL A 1 174 ? 28.387 6.704 -37.470 1.00 58.50 174 VAL A CA 1
ATOM 1282 C C . VAL A 1 174 ? 27.987 7.566 -38.675 1.00 58.50 174 VAL A C 1
ATOM 1284 O O . VAL A 1 174 ? 28.853 7.978 -39.444 1.00 58.50 174 VAL A O 1
ATOM 1287 N N . ALA A 1 175 ? 26.702 7.908 -38.826 1.00 58.47 175 ALA A N 1
ATOM 1288 C CA . ALA A 1 175 ? 26.259 8.811 -39.891 1.00 58.47 175 ALA A CA 1
ATOM 1289 C C . ALA A 1 175 ? 26.827 10.233 -39.718 1.00 58.47 175 ALA A C 1
ATOM 1291 O O . ALA A 1 175 ? 27.344 10.810 -40.670 1.00 58.47 175 ALA A O 1
ATOM 1292 N N . LEU A 1 176 ? 26.821 10.770 -38.492 1.00 58.34 176 LEU A N 1
ATOM 1293 C CA . LEU A 1 176 ? 27.340 12.115 -38.208 1.00 58.34 176 LEU A CA 1
ATOM 1294 C C . LEU A 1 176 ? 28.873 12.210 -38.292 1.00 58.34 176 LEU A C 1
ATOM 1296 O O . LEU A 1 176 ? 29.401 13.266 -38.631 1.00 58.34 176 LEU A O 1
ATOM 1300 N N . THR A 1 177 ? 29.604 11.125 -38.015 1.00 60.75 177 THR A N 1
ATOM 1301 C CA . THR A 1 177 ? 31.071 11.106 -38.179 1.00 60.75 177 THR A CA 1
ATOM 1302 C C . THR A 1 177 ? 31.516 10.988 -39.635 1.00 60.75 177 THR A C 1
ATOM 1304 O O . THR A 1 177 ? 32.606 11.459 -39.959 1.00 60.75 177 THR A O 1
ATOM 1307 N N . ASN A 1 178 ? 30.695 10.407 -40.514 1.00 57.78 178 ASN A N 1
ATOM 1308 C CA . ASN A 1 178 ? 30.990 10.340 -41.947 1.00 57.78 178 ASN A CA 1
ATOM 1309 C C . ASN A 1 178 ? 30.679 11.654 -42.678 1.00 57.78 178 ASN A C 1
ATOM 1311 O O . ASN A 1 178 ? 31.446 12.041 -43.553 1.00 57.78 178 ASN A O 1
ATOM 1315 N N . GLU A 1 179 ? 29.626 12.373 -42.288 1.00 57.72 179 GLU A N 1
ATOM 1316 C CA . GLU A 1 179 ? 29.302 13.694 -42.856 1.00 57.72 179 GLU A CA 1
ATOM 1317 C C . GLU A 1 179 ? 30.331 14.769 -42.458 1.00 57.72 179 GLU A C 1
ATOM 1319 O O . GLU A 1 179 ? 30.612 15.670 -43.234 1.00 57.72 179 GLU A O 1
ATOM 1324 N N . ALA A 1 180 ? 30.951 14.656 -41.277 1.00 58.69 180 ALA A N 1
ATOM 1325 C CA . ALA A 1 180 ? 31.986 15.585 -40.806 1.00 58.69 180 ALA A CA 1
ATOM 1326 C C . ALA A 1 180 ? 33.395 15.322 -41.387 1.00 58.69 180 ALA A C 1
ATOM 1328 O O . ALA A 1 180 ? 34.348 16.012 -41.021 1.00 58.69 180 ALA A O 1
ATOM 1329 N N . ARG A 1 181 ? 33.554 14.292 -42.232 1.00 56.62 181 ARG A N 1
ATOM 1330 C CA . ARG A 1 181 ? 34.822 13.918 -42.889 1.00 56.62 181 ARG A CA 1
ATOM 1331 C C . ARG A 1 181 ? 34.852 14.214 -44.396 1.00 56.62 181 ARG A C 1
ATOM 1333 O O . ARG A 1 181 ? 35.852 13.880 -45.032 1.00 56.62 181 ARG A O 1
ATOM 1340 N N . LEU A 1 182 ? 33.798 14.821 -44.942 1.00 52.44 182 LEU A N 1
ATOM 1341 C CA . LEU A 1 182 ? 33.723 15.347 -46.311 1.00 52.44 182 LEU A CA 1
ATOM 1342 C C . LEU A 1 182 ? 33.866 16.873 -46.294 1.00 52.44 182 LEU A C 1
ATOM 1344 O O . LEU A 1 182 ? 34.457 17.398 -47.262 1.00 52.44 182 LEU A O 1
#

Mean predicted aligned error: 10.62 Å